Protein AF-A0A950DV22-F1 (afdb_monomer_lite)

Radius of gyration: 27.99 Å; chains: 1; bounding box: 64×36×103 Å

pLDDT: mean 74.82, std 14.69, range [36.66, 94.06]

Structure (mmCIF, N/CA/C/O backbone):
data_AF-A0A950DV22-F1
#
_entry.id   AF-A0A950DV22-F1
#
loop_
_atom_site.group_PDB
_atom_site.id
_atom_site.type_symbol
_atom_site.label_atom_id
_atom_site.label_alt_id
_atom_site.label_comp_id
_atom_site.label_asym_id
_atom_site.label_entity_id
_atom_site.label_seq_id
_atom_site.pdbx_PDB_ins_code
_atom_site.Cartn_x
_atom_site.Cartn_y
_atom_site.Cartn_z
_atom_site.occupancy
_atom_site.B_iso_or_equiv
_atom_site.auth_seq_id
_atom_site.auth_comp_id
_atom_site.auth_asym_id
_atom_site.auth_atom_id
_atom_site.pdbx_PDB_model_num
ATOM 1 N N . MET A 1 1 ? -19.594 15.763 57.495 1.00 45.41 1 MET A N 1
ATOM 2 C CA . MET A 1 1 ? -18.703 15.715 56.311 1.00 45.41 1 MET A CA 1
ATOM 3 C C . MET A 1 1 ? -19.421 16.334 55.119 1.00 45.41 1 MET A C 1
ATOM 5 O O . MET A 1 1 ? -20.485 15.867 54.740 1.00 45.41 1 MET A O 1
ATOM 9 N N . LYS A 1 2 ? -18.909 17.457 54.604 1.00 41.00 2 LYS A N 1
ATOM 10 C CA . LYS A 1 2 ? -19.587 18.318 53.622 1.00 41.00 2 LYS A CA 1
ATOM 11 C C . LYS A 1 2 ? -19.253 17.824 52.207 1.00 41.00 2 LYS A C 1
ATOM 13 O O . LYS A 1 2 ? -18.121 17.976 51.756 1.00 41.00 2 LYS A O 1
ATOM 18 N N . SER A 1 3 ? -20.229 17.214 51.535 1.00 48.81 3 SER A N 1
ATOM 19 C CA . SER A 1 3 ? -20.156 16.781 50.132 1.00 48.81 3 SER A CA 1
ATOM 20 C C . SER A 1 3 ? -19.843 17.982 49.224 1.00 48.81 3 SER A C 1
ATOM 22 O O . SER A 1 3 ? -20.737 18.749 48.857 1.00 48.81 3 SER A O 1
ATOM 24 N N . ARG A 1 4 ? -18.570 18.162 48.854 1.00 52.94 4 ARG A N 1
ATOM 25 C CA . ARG A 1 4 ? -18.164 19.095 47.794 1.00 52.94 4 ARG A CA 1
ATOM 26 C C . ARG A 1 4 ? -18.578 18.506 46.445 1.00 52.94 4 ARG A C 1
ATOM 28 O O . ARG A 1 4 ? -17.837 17.725 45.857 1.00 52.94 4 ARG A O 1
ATOM 35 N N . ARG A 1 5 ? -19.742 18.922 45.940 1.00 52.38 5 ARG A N 1
ATOM 36 C CA . ARG A 1 5 ? -20.083 18.808 44.515 1.00 52.38 5 ARG A CA 1
ATOM 37 C C . ARG A 1 5 ? -19.112 19.697 43.737 1.00 52.38 5 ARG A C 1
ATOM 39 O O . ARG A 1 5 ? -19.286 20.912 43.697 1.00 52.38 5 ARG A O 1
ATOM 46 N N . ARG A 1 6 ? -18.048 19.114 43.181 1.00 50.72 6 ARG A N 1
ATOM 47 C CA . ARG A 1 6 ? -17.208 19.803 42.196 1.00 50.72 6 ARG A CA 1
ATOM 48 C C . ARG A 1 6 ? -17.967 19.796 40.873 1.00 50.72 6 ARG A C 1
ATOM 50 O O . ARG A 1 6 ? -18.314 18.726 40.379 1.00 50.72 6 ARG A O 1
ATOM 57 N N . LEU A 1 7 ? -18.263 20.982 40.340 1.00 46.81 7 LEU A N 1
ATOM 58 C CA . LEU A 1 7 ? -18.792 21.111 38.985 1.00 46.81 7 LEU A CA 1
ATOM 59 C C . LEU A 1 7 ? -17.807 20.483 37.983 1.00 46.81 7 LEU A C 1
ATOM 61 O O . LEU A 1 7 ? -16.593 20.626 38.165 1.00 46.81 7 LEU A O 1
ATOM 65 N N . PRO A 1 8 ? -18.301 19.811 36.929 1.00 47.31 8 PRO A N 1
ATOM 66 C CA . PRO A 1 8 ? -17.441 19.307 35.872 1.00 47.31 8 PRO A CA 1
ATOM 67 C C . PRO A 1 8 ? -16.774 20.488 35.146 1.00 47.31 8 PRO A C 1
ATOM 69 O O . PRO A 1 8 ? -17.450 21.474 34.838 1.00 47.31 8 PRO A O 1
ATOM 72 N N . PRO A 1 9 ? -15.466 20.420 34.851 1.00 45.88 9 PRO A N 1
ATOM 73 C CA . PRO A 1 9 ? -14.803 21.458 34.080 1.00 45.88 9 PRO A CA 1
ATOM 74 C C . PRO A 1 9 ? -15.381 21.486 32.658 1.00 45.88 9 PRO A C 1
ATOM 76 O O . PRO A 1 9 ? -15.244 20.536 31.889 1.00 45.88 9 PRO A O 1
ATOM 79 N N . LEU A 1 10 ? -16.005 22.607 32.296 1.00 47.72 10 LEU A N 1
ATOM 80 C CA . LEU A 1 10 ? -16.519 22.914 30.952 1.00 47.72 10 LEU A CA 1
ATOM 81 C C . LEU A 1 10 ? -15.405 23.168 29.908 1.00 47.72 10 LEU A C 1
ATOM 83 O O . LEU A 1 10 ? -15.696 23.509 28.767 1.00 47.72 10 LEU A O 1
ATOM 87 N N . GLY A 1 11 ? -14.129 22.989 30.266 1.00 42.94 11 GLY A N 1
ATOM 88 C CA . GLY A 1 11 ? -12.982 23.530 29.524 1.00 42.94 11 GLY A CA 1
ATOM 89 C C . GLY A 1 11 ? -12.046 22.523 28.847 1.00 42.94 11 GLY A C 1
ATOM 90 O O . GLY A 1 11 ? -10.869 22.826 28.712 1.00 42.94 11 GLY A O 1
ATOM 91 N N . GLY A 1 12 ? -12.501 21.331 28.442 1.00 39.66 12 GLY A N 1
ATOM 92 C CA . GLY A 1 12 ? -11.572 20.274 27.993 1.00 39.66 12 GLY A CA 1
ATOM 93 C C . GLY A 1 12 ? -12.060 19.354 26.876 1.00 39.66 12 GLY A C 1
ATOM 94 O O . GLY A 1 12 ? -11.780 18.163 26.912 1.00 39.66 12 GLY A O 1
ATOM 95 N N . ARG A 1 13 ? -12.826 19.847 25.894 1.00 42.66 13 ARG A N 1
ATOM 96 C CA . ARG A 1 13 ? -13.309 19.030 24.751 1.00 42.66 13 ARG A CA 1
ATOM 97 C C . ARG A 1 13 ? -12.759 19.457 23.387 1.00 42.66 13 ARG A C 1
ATOM 99 O O . ARG A 1 13 ? -13.364 19.156 22.360 1.00 42.66 13 ARG A O 1
ATOM 106 N N . ILE A 1 14 ? -11.635 20.169 23.347 1.00 49.03 14 ILE A N 1
ATOM 107 C CA . ILE A 1 14 ? -11.122 20.705 22.077 1.00 49.03 14 ILE A CA 1
ATOM 108 C C . ILE A 1 14 ? -10.323 19.636 21.308 1.00 49.03 14 ILE A C 1
ATOM 110 O O . ILE A 1 14 ? -10.521 19.496 20.104 1.00 49.03 14 ILE A O 1
ATOM 114 N N . PHE A 1 15 ? -9.567 18.771 21.994 1.00 43.34 15 PHE A N 1
ATOM 115 C CA . PHE A 1 15 ? -8.806 17.679 21.375 1.00 43.34 15 PHE A CA 1
ATOM 116 C C . PHE A 1 15 ? -9.408 16.313 21.708 1.00 43.34 15 PHE A C 1
ATOM 118 O O . PHE A 1 15 ? -9.140 15.727 22.751 1.00 43.34 15 PHE A O 1
ATOM 125 N N . THR A 1 16 ? -10.230 15.787 20.802 1.00 54.41 16 THR A N 1
ATOM 126 C CA . THR A 1 16 ? -10.528 14.348 20.780 1.00 54.41 16 THR A CA 1
ATOM 127 C C . THR A 1 16 ? -9.803 13.740 19.582 1.00 54.41 16 THR A C 1
ATOM 129 O O . THR A 1 16 ? -9.816 14.353 18.512 1.00 54.41 16 THR A O 1
ATOM 132 N N . PRO A 1 17 ? -9.181 12.554 19.711 1.00 51.00 17 PRO A N 1
ATOM 133 C CA . PRO A 1 17 ? -8.461 11.901 18.611 1.00 51.00 17 PRO A CA 1
ATOM 134 C C . PRO A 1 17 ? -9.345 11.714 17.369 1.00 51.00 17 PRO A C 1
ATOM 136 O O . PRO A 1 17 ? -8.859 11.733 16.247 1.00 51.00 17 PRO A O 1
ATOM 139 N N . THR A 1 18 ? -10.665 11.648 17.555 1.00 52.62 18 THR A N 1
ATOM 140 C CA . THR A 1 18 ? -11.672 11.647 16.488 1.00 52.62 18 THR A CA 1
ATOM 141 C C . THR A 1 18 ? -11.748 12.957 15.699 1.00 52.62 18 THR A C 1
ATOM 143 O O . THR A 1 18 ? -11.942 12.913 14.490 1.00 52.62 18 THR A O 1
ATOM 146 N N . ARG A 1 19 ? -11.590 14.122 16.345 1.00 54.41 19 ARG A N 1
ATOM 147 C CA . ARG A 1 19 ? -11.551 15.429 15.662 1.00 54.41 19 ARG A CA 1
ATOM 148 C C . ARG A 1 19 ? -10.233 15.643 14.934 1.00 54.41 19 ARG A C 1
ATOM 150 O O . ARG A 1 19 ? -10.252 16.181 13.838 1.00 54.41 19 ARG A O 1
ATOM 157 N N . LEU A 1 20 ? -9.124 15.180 15.512 1.00 60.03 20 LEU A N 1
ATOM 158 C CA . LEU A 1 20 ? -7.826 15.184 14.840 1.00 60.03 20 LEU A CA 1
ATOM 159 C C . LEU A 1 20 ? -7.862 14.276 13.603 1.00 60.03 20 LEU A C 1
ATOM 161 O O . LEU A 1 20 ? -7.502 14.716 12.521 1.00 60.03 20 LEU A O 1
ATOM 165 N N . ALA A 1 21 ? -8.384 13.051 13.738 1.00 58.31 21 ALA A N 1
ATOM 166 C CA . ALA A 1 21 ? -8.559 12.131 12.617 1.00 58.31 21 ALA A CA 1
ATOM 167 C C . ALA A 1 21 ? -9.465 12.723 11.531 1.00 58.31 21 ALA A C 1
ATOM 169 O O . ALA A 1 21 ? -9.116 12.642 10.362 1.00 58.31 21 ALA A O 1
ATOM 170 N N . ALA A 1 22 ? -10.579 13.367 11.902 1.00 57.97 22 ALA A N 1
ATOM 171 C CA . ALA A 1 22 ? -11.467 14.042 10.956 1.00 57.97 22 ALA A CA 1
ATOM 172 C C . ALA A 1 22 ? -10.802 15.252 10.278 1.00 57.97 22 ALA A C 1
ATOM 174 O O . ALA A 1 22 ? -10.932 15.408 9.071 1.00 57.97 22 ALA A O 1
ATOM 175 N N . ALA A 1 23 ? -10.061 16.078 11.021 1.00 61.44 23 ALA A N 1
ATOM 176 C CA . ALA A 1 23 ? -9.331 17.219 10.472 1.00 61.44 23 ALA A CA 1
ATOM 177 C C . ALA A 1 23 ? -8.218 16.774 9.515 1.00 61.44 23 ALA A C 1
ATOM 179 O O . ALA A 1 23 ? -8.063 17.369 8.456 1.00 61.44 23 ALA A O 1
ATOM 180 N N . ILE A 1 24 ? -7.504 15.692 9.840 1.00 67.81 24 ILE A N 1
ATOM 181 C CA . ILE A 1 24 ? -6.523 15.059 8.948 1.00 67.81 24 ILE A CA 1
ATOM 182 C C . ILE A 1 24 ? -7.225 14.515 7.698 1.00 67.81 24 ILE A C 1
ATOM 184 O O . ILE A 1 24 ? -6.762 14.758 6.591 1.00 67.81 24 ILE A O 1
ATOM 188 N N . LEU A 1 25 ? -8.370 13.843 7.851 1.00 64.81 25 LEU A N 1
ATOM 189 C CA . LEU A 1 25 ? -9.165 13.332 6.729 1.00 64.81 25 LEU A CA 1
ATOM 190 C C . LEU A 1 25 ? -9.617 14.454 5.787 1.00 64.81 25 LEU A C 1
ATOM 192 O O . LEU A 1 25 ? -9.509 14.311 4.576 1.00 64.81 25 LEU A O 1
ATOM 196 N N . VAL A 1 26 ? -10.084 15.577 6.339 1.00 68.31 26 VAL A N 1
ATOM 197 C CA . VAL A 1 26 ? -10.500 16.758 5.569 1.00 68.31 26 VAL A CA 1
ATOM 198 C C . VAL A 1 26 ? -9.299 17.444 4.922 1.00 68.31 26 VAL A C 1
ATOM 200 O O . VAL A 1 26 ? -9.358 17.761 3.740 1.00 68.31 26 VAL A O 1
ATOM 203 N N . ALA A 1 27 ? -8.195 17.630 5.648 1.00 65.38 27 ALA A N 1
ATOM 204 C CA . ALA A 1 27 ? -6.973 18.211 5.097 1.00 65.38 27 ALA A CA 1
ATOM 205 C C . ALA A 1 27 ? -6.426 17.371 3.934 1.00 65.38 27 ALA A C 1
ATOM 207 O O . ALA A 1 27 ? -5.995 17.924 2.932 1.00 65.38 27 ALA A O 1
ATOM 208 N N . LEU A 1 28 ? -6.511 16.044 4.026 1.00 62.00 28 LEU A N 1
ATOM 209 C CA . LEU A 1 28 ? -6.105 15.126 2.962 1.00 62.00 28 LEU A CA 1
ATOM 210 C C . LEU A 1 28 ? -7.114 15.038 1.824 1.00 62.00 28 LEU A C 1
ATOM 212 O O . LEU A 1 28 ? -6.712 14.848 0.682 1.00 62.00 28 LEU A O 1
ATOM 216 N N . LEU A 1 29 ? -8.408 15.205 2.097 1.00 64.56 29 LEU A N 1
ATOM 217 C CA . LEU A 1 29 ? -9.414 15.383 1.053 1.00 64.56 29 LEU A CA 1
ATOM 218 C C . LEU A 1 29 ? -9.101 16.650 0.244 1.00 64.56 29 LEU A C 1
ATOM 220 O O . LEU A 1 29 ? -9.096 16.605 -0.976 1.00 64.56 29 LEU A O 1
ATOM 224 N N . VAL A 1 30 ? -8.726 17.745 0.907 1.00 63.34 30 VAL A N 1
ATOM 225 C CA . VAL A 1 30 ? -8.274 18.975 0.238 1.00 63.34 30 VAL A CA 1
ATOM 226 C C . VAL A 1 30 ? -6.946 18.762 -0.503 1.00 63.34 30 VAL A C 1
ATOM 228 O O . VAL A 1 30 ? -6.816 19.210 -1.636 1.00 63.34 30 VAL A O 1
ATOM 231 N N . LEU A 1 31 ? -5.983 18.041 0.084 1.00 61.50 31 LEU A N 1
ATOM 232 C CA . LEU A 1 31 ? -4.684 17.770 -0.546 1.00 61.50 31 LEU A CA 1
ATOM 233 C C . LEU A 1 31 ? -4.806 16.857 -1.779 1.00 61.50 31 LEU A C 1
ATOM 235 O O . LEU A 1 31 ? -4.172 17.107 -2.796 1.00 61.50 31 LEU A O 1
ATOM 239 N N . SER A 1 32 ? -5.654 15.828 -1.709 1.00 58.53 32 SER A N 1
ATOM 240 C CA . SER A 1 32 ? -5.944 14.922 -2.832 1.00 58.53 32 SER A CA 1
ATOM 241 C C . SER A 1 32 ? -6.769 15.596 -3.928 1.00 58.53 32 SER A C 1
ATOM 243 O O . SER A 1 32 ? -6.590 15.276 -5.099 1.00 58.53 32 SER A O 1
ATOM 245 N N . LEU A 1 33 ? -7.614 16.572 -3.571 1.00 59.91 33 LEU A N 1
ATOM 246 C CA . LEU A 1 33 ? -8.282 17.454 -4.532 1.00 59.91 33 LEU A CA 1
ATOM 247 C C . LEU A 1 33 ? -7.326 18.457 -5.199 1.00 59.91 33 LEU A C 1
ATOM 249 O O . LEU A 1 33 ? -7.621 18.942 -6.288 1.00 59.91 33 LEU A O 1
ATOM 253 N N . ALA A 1 34 ? -6.196 18.765 -4.560 1.00 55.09 34 ALA A N 1
ATOM 254 C CA . ALA A 1 34 ? -5.182 19.678 -5.078 1.00 55.09 34 ALA A CA 1
ATOM 255 C C . ALA A 1 34 ? -4.117 18.986 -5.953 1.00 55.09 34 ALA A C 1
ATOM 257 O O . ALA A 1 34 ? -3.383 19.673 -6.663 1.00 55.09 34 ALA A O 1
ATOM 258 N N . GLU A 1 35 ? -4.014 17.650 -5.934 1.00 58.06 35 GLU A N 1
ATOM 259 C CA . GLU A 1 35 ? -3.062 16.940 -6.791 1.00 58.06 35 GLU A CA 1
ATOM 260 C C . GLU A 1 35 ? -3.535 16.902 -8.261 1.00 58.06 35 GLU A C 1
ATOM 262 O O . GLU A 1 35 ? -4.670 16.508 -8.549 1.00 58.06 35 GLU A O 1
ATOM 267 N N . PRO A 1 36 ? -2.645 17.176 -9.237 1.00 51.31 36 PRO A N 1
ATOM 268 C CA . PRO A 1 36 ? -2.938 17.011 -10.666 1.00 51.31 36 PRO A CA 1
ATOM 269 C C . PRO A 1 36 ? -3.225 15.548 -11.064 1.00 51.31 36 PRO A C 1
ATOM 271 O O . PRO A 1 36 ? -3.644 15.284 -12.190 1.00 51.31 36 PRO A O 1
ATOM 274 N N . ALA A 1 37 ? -3.057 14.591 -10.141 1.00 49.19 37 ALA A N 1
ATOM 275 C CA . ALA A 1 37 ? -3.427 13.186 -10.295 1.00 49.19 37 ALA A CA 1
ATOM 276 C C . ALA A 1 37 ? -4.930 12.972 -10.583 1.00 49.19 37 ALA A C 1
ATOM 278 O O . ALA A 1 37 ? -5.298 11.934 -11.137 1.00 49.19 37 ALA A O 1
ATOM 279 N N . LEU A 1 38 ? -5.794 13.955 -10.293 1.00 50.09 38 LEU A N 1
ATOM 280 C CA . LEU A 1 38 ? -7.212 13.937 -10.680 1.00 50.09 38 LEU A CA 1
ATOM 281 C C . LEU A 1 38 ? -7.463 14.014 -12.190 1.00 50.09 38 LEU A C 1
ATOM 283 O O . LEU A 1 38 ? -8.544 13.639 -12.638 1.00 50.09 38 LEU A O 1
ATOM 287 N N . ALA A 1 39 ? -6.481 14.462 -12.977 1.00 48.94 39 ALA A N 1
ATOM 288 C CA . ALA A 1 39 ? -6.563 14.430 -14.435 1.00 48.94 39 ALA A CA 1
ATOM 289 C C . ALA A 1 39 ? -6.366 13.012 -15.009 1.00 48.94 39 ALA A C 1
ATOM 291 O O . ALA A 1 39 ? -6.650 12.777 -16.182 1.00 48.94 39 ALA A O 1
ATOM 292 N N . SER A 1 40 ? -5.894 12.058 -14.196 1.00 59.75 40 SER A N 1
ATOM 293 C CA . SER A 1 40 ? -5.820 10.649 -14.584 1.00 59.75 40 SER A CA 1
ATOM 294 C C . SER A 1 40 ? -7.181 9.966 -14.406 1.00 59.75 40 SER A C 1
ATOM 296 O O . SER A 1 40 ? -7.947 10.298 -13.499 1.00 59.75 40 SER A O 1
ATOM 298 N N . SER A 1 41 ? -7.470 8.950 -15.223 1.00 58.72 41 SER A N 1
ATOM 299 C CA . SER A 1 41 ? -8.691 8.126 -15.134 1.00 58.72 41 SER A CA 1
ATOM 300 C C . SER A 1 41 ? -8.933 7.507 -13.744 1.00 58.72 41 SER A C 1
ATOM 302 O O . SER A 1 41 ? -10.053 7.110 -13.425 1.00 58.72 41 SER A O 1
ATOM 304 N N . TRP A 1 42 ? -7.903 7.475 -12.896 1.00 63.25 42 TRP A N 1
ATOM 305 C CA . TRP A 1 42 ? -7.883 6.852 -11.577 1.00 63.25 42 TRP A CA 1
ATOM 306 C C . TRP A 1 42 ? -8.156 7.789 -10.402 1.00 63.25 42 TRP A C 1
ATOM 308 O O . TRP A 1 42 ? -8.485 7.305 -9.315 1.00 63.25 42 TRP A O 1
ATOM 318 N N . GLY A 1 43 ? -8.100 9.110 -10.601 1.00 69.38 43 GLY A N 1
ATOM 319 C CA . GLY A 1 43 ? -8.441 10.075 -9.551 1.00 69.38 43 GLY A CA 1
ATOM 320 C C . GLY A 1 43 ? -9.833 9.820 -8.961 1.00 69.38 43 GLY A C 1
ATOM 321 O O . GLY A 1 43 ? -10.019 9.840 -7.746 1.00 69.38 43 GLY A O 1
ATOM 322 N N . TRP A 1 44 ? -10.793 9.447 -9.810 1.00 72.62 44 TRP A N 1
ATOM 323 C CA . TRP A 1 44 ? -12.158 9.103 -9.406 1.00 72.62 44 TRP A CA 1
ATOM 324 C C . TRP A 1 44 ? -12.251 7.841 -8.550 1.00 72.62 44 TRP A C 1
ATOM 326 O O . TRP A 1 44 ? -13.042 7.806 -7.611 1.00 72.62 44 TRP A O 1
ATOM 336 N N . ALA A 1 45 ? -11.445 6.815 -8.833 1.00 76.00 45 ALA A N 1
ATOM 337 C CA . ALA A 1 45 ? -11.429 5.588 -8.041 1.00 76.00 45 ALA A CA 1
ATOM 338 C C . ALA A 1 45 ? -10.859 5.842 -6.637 1.00 76.00 45 ALA A C 1
ATOM 340 O O . ALA A 1 45 ? -11.417 5.360 -5.649 1.00 76.00 45 ALA A O 1
ATOM 341 N N . LEU A 1 46 ? -9.798 6.653 -6.535 1.00 75.62 46 LEU A N 1
ATOM 342 C CA . LEU A 1 46 ? -9.258 7.090 -5.246 1.00 75.62 46 LEU A CA 1
ATOM 343 C C . LEU A 1 46 ? -10.279 7.942 -4.479 1.00 75.62 46 LEU A C 1
ATOM 345 O O . LEU A 1 46 ? -10.496 7.691 -3.296 1.00 75.62 46 LEU A O 1
ATOM 349 N N . LEU A 1 47 ? -10.951 8.890 -5.138 1.00 78.00 47 LEU A N 1
ATOM 350 C CA . LEU A 1 47 ? -12.012 9.691 -4.518 1.00 78.00 47 LEU A CA 1
ATOM 351 C C . LEU A 1 47 ? -13.196 8.833 -4.055 1.00 78.00 47 LEU A C 1
ATOM 353 O O . LEU A 1 47 ? -13.711 9.044 -2.959 1.00 78.00 47 LEU A O 1
ATOM 357 N N . ALA A 1 48 ? -13.615 7.846 -4.848 1.00 82.50 48 ALA A N 1
ATOM 358 C CA . ALA A 1 48 ? -14.679 6.919 -4.475 1.00 82.50 48 ALA A CA 1
ATOM 359 C C . ALA A 1 48 ? -14.279 6.070 -3.258 1.00 82.50 48 ALA A C 1
ATOM 361 O O . ALA A 1 48 ? -15.068 5.916 -2.323 1.00 82.50 48 ALA A O 1
ATOM 362 N N . TYR A 1 49 ? -13.039 5.572 -3.227 1.00 83.88 49 TYR A N 1
ATOM 363 C CA . TYR A 1 49 ? -12.503 4.846 -2.078 1.00 83.88 49 TYR A CA 1
ATOM 364 C C . TYR A 1 49 ? -12.385 5.741 -0.838 1.00 83.88 49 TYR A C 1
ATOM 366 O O . TYR A 1 49 ? -12.754 5.328 0.259 1.00 83.88 49 TYR A O 1
ATOM 374 N N . LEU A 1 50 ? -11.956 6.993 -1.003 1.00 84.31 50 LEU A N 1
ATOM 375 C CA . LEU A 1 50 ? -11.919 7.983 0.068 1.00 84.31 50 LEU A CA 1
ATOM 376 C C . LEU A 1 50 ? -13.324 8.276 0.608 1.00 84.31 50 LEU A C 1
ATOM 378 O O . LEU A 1 50 ? -13.529 8.286 1.820 1.00 84.31 50 LEU A O 1
ATOM 382 N N . GLY A 1 51 ? -14.310 8.445 -0.273 1.00 83.44 51 GLY A N 1
ATOM 383 C CA . GLY A 1 51 ? -15.715 8.582 0.101 1.00 83.44 51 GLY A CA 1
ATOM 384 C C . GLY A 1 51 ? -16.204 7.377 0.904 1.00 83.44 51 GLY A C 1
ATOM 385 O O . GLY A 1 51 ? -16.807 7.544 1.964 1.00 83.44 51 GLY A O 1
ATOM 386 N N . LEU A 1 52 ? -15.867 6.160 0.471 1.00 87.44 52 LEU A N 1
ATOM 387 C CA . LEU A 1 52 ? -16.181 4.933 1.202 1.00 87.44 52 LEU A CA 1
ATOM 388 C C . LEU A 1 52 ? -15.509 4.896 2.587 1.00 87.44 52 LEU A C 1
ATOM 390 O O . LEU A 1 52 ? -16.148 4.517 3.570 1.00 87.44 52 LEU A O 1
ATOM 394 N N . VAL A 1 53 ? -14.246 5.310 2.685 1.00 87.06 53 VAL A N 1
ATOM 395 C CA . VAL A 1 53 ? -13.486 5.426 3.939 1.00 87.06 53 VAL A CA 1
ATOM 396 C C . VAL A 1 53 ? -14.155 6.414 4.893 1.00 87.06 53 VAL A C 1
ATOM 398 O O . VAL A 1 53 ? -14.371 6.083 6.060 1.00 87.06 53 VAL A O 1
ATOM 401 N N . VAL A 1 54 ? -14.558 7.588 4.400 1.00 86.31 54 VAL A N 1
ATOM 402 C CA . VAL A 1 54 ? -15.289 8.604 5.173 1.00 86.31 54 VAL A CA 1
ATOM 403 C C . VAL A 1 54 ? -16.622 8.051 5.663 1.00 86.31 54 VAL A C 1
ATOM 405 O O . VAL A 1 54 ? -16.906 8.115 6.858 1.00 86.31 54 VAL A O 1
ATOM 408 N N . VAL A 1 55 ? -17.426 7.466 4.772 1.00 86.06 55 VAL A N 1
ATOM 409 C CA . VAL A 1 55 ? -18.729 6.880 5.119 1.00 86.06 55 VAL A CA 1
ATOM 410 C C . VAL A 1 55 ? -18.559 5.788 6.170 1.00 86.06 55 VAL A C 1
ATOM 412 O O . VAL A 1 55 ? -19.270 5.781 7.172 1.00 86.06 55 VAL A O 1
ATOM 415 N N . THR A 1 56 ? -17.577 4.908 6.001 1.00 87.31 56 THR A N 1
ATOM 416 C CA . THR A 1 56 ? -17.297 3.831 6.956 1.00 87.31 56 THR A CA 1
ATOM 417 C C . THR A 1 56 ? -16.872 4.392 8.307 1.00 87.31 56 THR A C 1
ATOM 419 O O . THR A 1 56 ? -17.414 3.986 9.335 1.00 87.31 56 THR A O 1
ATOM 422 N N . ALA A 1 57 ? -15.973 5.378 8.326 1.00 86.12 57 ALA A N 1
ATOM 423 C CA . ALA A 1 57 ? -15.550 6.044 9.551 1.00 86.12 57 ALA A CA 1
ATOM 424 C C . ALA A 1 57 ? -16.724 6.732 10.265 1.00 86.12 57 ALA A C 1
ATOM 426 O O . ALA A 1 57 ? -16.845 6.611 11.483 1.00 86.12 57 ALA A O 1
ATOM 427 N N . LEU A 1 58 ? -17.611 7.412 9.531 1.00 85.94 58 LEU A N 1
ATOM 428 C CA . LEU A 1 58 ? -18.808 8.055 10.078 1.00 85.94 58 LEU A CA 1
ATOM 429 C C . LEU A 1 58 ? -19.803 7.035 10.634 1.00 85.94 58 LEU A C 1
ATOM 431 O O . LEU A 1 58 ? -20.292 7.218 11.745 1.00 85.94 58 LEU A O 1
ATOM 435 N N . VAL A 1 59 ? -20.069 5.945 9.911 1.00 85.62 59 VAL A N 1
ATOM 436 C CA . VAL A 1 59 ? -20.993 4.889 10.350 1.00 85.62 59 VAL A CA 1
ATOM 437 C C . VAL A 1 59 ? -20.456 4.181 11.592 1.00 85.62 59 VAL A C 1
ATOM 439 O O . VAL A 1 59 ? -21.184 4.038 12.574 1.00 85.62 59 VAL A O 1
ATOM 442 N N . VAL A 1 60 ? -19.172 3.811 11.606 1.00 85.38 60 VAL A N 1
ATOM 443 C CA . VAL A 1 60 ? -18.508 3.228 12.784 1.00 85.38 60 VAL A CA 1
ATOM 444 C C . VAL A 1 60 ? -18.514 4.223 13.953 1.00 85.38 60 VAL A C 1
ATOM 446 O O . VAL A 1 60 ? -18.786 3.839 15.093 1.00 85.38 60 VAL A O 1
ATOM 449 N N . ASN A 1 61 ? -18.324 5.518 13.678 1.00 83.00 61 ASN A N 1
ATOM 450 C CA . ASN A 1 61 ? -18.470 6.590 14.662 1.00 83.00 61 ASN A CA 1
ATOM 451 C C . ASN A 1 61 ? -19.919 6.951 15.017 1.00 83.00 61 ASN A C 1
ATOM 453 O O . ASN A 1 61 ? -20.114 7.745 15.933 1.00 83.00 61 ASN A O 1
ATOM 457 N N . GLY A 1 62 ? -20.931 6.400 14.359 1.00 78.00 62 GLY A N 1
ATOM 458 C CA . GLY A 1 62 ? -22.338 6.578 14.720 1.00 78.00 62 GLY A CA 1
ATOM 459 C C . GLY A 1 62 ? -22.852 5.484 15.658 1.00 78.00 62 GLY A C 1
ATOM 460 O O . GLY A 1 62 ? -23.906 5.638 16.279 1.00 78.00 62 GLY A O 1
ATOM 461 N N . LEU A 1 63 ? -22.113 4.376 15.786 1.00 76.12 63 LEU A N 1
ATOM 462 C CA . LEU A 1 63 ? -22.518 3.250 16.620 1.00 76.12 63 LEU A CA 1
ATOM 463 C C . LEU A 1 63 ? -22.542 3.638 18.106 1.00 76.12 63 LEU A C 1
ATOM 465 O O . LEU A 1 63 ? -21.583 4.208 18.656 1.00 76.12 63 LEU A O 1
ATOM 469 N N . HIS A 1 64 ? -23.668 3.316 18.743 1.00 64.94 64 HIS A N 1
ATOM 470 C CA . HIS A 1 64 ? -23.878 3.491 20.174 1.00 64.94 64 HIS A CA 1
ATOM 471 C C . HIS A 1 64 ? -23.032 2.487 20.972 1.00 64.94 64 HIS A C 1
ATOM 473 O O . HIS A 1 64 ? -22.639 1.424 20.489 1.00 64.94 64 HIS A O 1
ATOM 479 N N . ARG A 1 65 ? -22.661 2.890 22.189 1.00 63.00 65 ARG A N 1
ATOM 480 C CA . ARG A 1 65 ? -21.628 2.249 23.011 1.00 63.00 65 ARG A CA 1
ATOM 481 C C . ARG A 1 65 ? -22.202 1.095 23.834 1.00 63.00 65 ARG A C 1
ATOM 483 O O . ARG A 1 65 ? -22.343 1.247 25.043 1.00 63.00 65 ARG A O 1
ATOM 490 N N . GLU A 1 66 ? -22.458 -0.065 23.243 1.00 54.94 66 GLU A N 1
ATOM 491 C CA . GLU A 1 66 ? -23.043 -1.186 24.000 1.00 54.94 66 GLU A CA 1
ATOM 492 C C . GLU A 1 66 ? -22.043 -2.296 24.374 1.00 54.94 66 GLU A C 1
ATOM 494 O O . GLU A 1 66 ? -21.178 -2.660 23.570 1.00 54.94 66 GLU A O 1
ATOM 499 N N . PRO A 1 67 ? -22.097 -2.812 25.624 1.00 49.53 67 PRO A N 1
ATOM 500 C CA . PRO A 1 67 ? -21.308 -3.971 26.032 1.00 49.53 67 PRO A CA 1
ATOM 501 C C . PRO A 1 67 ? -21.775 -5.188 25.230 1.00 49.53 67 PRO A C 1
ATOM 503 O O . PRO A 1 67 ? -22.967 -5.455 25.143 1.00 49.53 67 PRO A O 1
ATOM 506 N N . GLY A 1 68 ? -20.841 -5.893 24.588 1.00 52.19 68 GLY A N 1
ATOM 507 C CA . GLY A 1 68 ? -21.156 -7.003 23.679 1.00 52.19 68 GLY A CA 1
ATOM 508 C C . GLY A 1 68 ? -21.333 -6.621 22.202 1.00 52.19 68 GLY A C 1
ATOM 509 O O . GLY A 1 68 ? -21.596 -7.501 21.379 1.00 52.19 68 GLY A O 1
ATOM 510 N N . ALA A 1 69 ? -21.136 -5.349 21.828 1.00 66.06 69 ALA A N 1
ATOM 511 C CA . ALA A 1 69 ? -21.025 -4.961 20.422 1.00 66.06 69 ALA A CA 1
ATOM 512 C C . ALA A 1 69 ? -19.904 -5.753 19.719 1.00 66.06 69 ALA A C 1
ATOM 514 O O . ALA A 1 69 ? -18.881 -6.079 20.321 1.00 66.06 69 ALA A O 1
ATOM 515 N N . TRP A 1 70 ? -20.073 -6.051 18.428 1.00 74.25 70 TRP A N 1
ATOM 516 C CA . TRP A 1 70 ? -19.149 -6.892 17.650 1.00 74.25 70 TRP A CA 1
ATOM 517 C C . TRP A 1 70 ? -17.676 -6.433 17.708 1.00 74.25 70 TRP A C 1
ATOM 519 O O . TRP A 1 70 ? -16.787 -7.278 17.767 1.00 74.25 70 TRP A O 1
ATOM 529 N N . LEU A 1 71 ? -17.424 -5.118 17.784 1.00 74.62 71 LEU A N 1
ATOM 530 C CA . LEU A 1 71 ? -16.091 -4.515 17.956 1.00 74.62 71 LEU A CA 1
ATOM 531 C C . LEU A 1 71 ? -15.439 -4.817 19.317 1.00 74.62 71 LEU A C 1
ATOM 533 O O . LEU A 1 71 ? -14.221 -4.746 19.435 1.00 74.62 71 LEU A O 1
ATOM 537 N N . GLY A 1 72 ? -16.227 -5.160 20.338 1.00 72.81 72 GLY A N 1
ATOM 538 C CA . GLY A 1 72 ? -15.747 -5.536 21.670 1.00 72.81 72 GLY A CA 1
ATOM 539 C C . GLY A 1 72 ? -15.320 -7.002 21.790 1.00 72.81 72 GLY A C 1
ATOM 540 O O . GLY A 1 72 ? -14.788 -7.393 22.826 1.00 72.81 72 GLY A O 1
ATOM 541 N N . ARG A 1 73 ? -15.533 -7.824 20.750 1.00 81.69 73 ARG A N 1
ATOM 542 C CA . ARG A 1 73 ? -15.068 -9.220 20.728 1.00 81.69 73 ARG A CA 1
ATOM 543 C C . ARG A 1 73 ? -13.543 -9.256 20.659 1.00 81.69 73 ARG A C 1
ATOM 545 O O . ARG A 1 73 ? -12.948 -8.600 19.802 1.00 81.69 73 ARG A O 1
ATOM 552 N N . ARG A 1 74 ? -12.897 -10.090 21.477 1.00 84.00 74 ARG A N 1
ATOM 553 C CA . ARG A 1 74 ? -11.432 -10.237 21.516 1.00 84.00 74 ARG A CA 1
ATOM 554 C C . ARG A 1 74 ? -10.845 -10.613 20.167 1.00 84.00 74 ARG A C 1
ATOM 556 O O . ARG A 1 74 ? -9.809 -10.072 19.794 1.00 84.00 74 ARG A O 1
ATOM 563 N N . LEU A 1 75 ? -11.512 -11.496 19.422 1.00 85.31 75 LEU A N 1
ATOM 564 C CA . LEU A 1 75 ? -11.082 -11.866 18.072 1.00 85.31 75 LEU A CA 1
ATOM 565 C C . LEU A 1 75 ? -11.069 -10.657 17.128 1.00 85.31 75 LEU A C 1
ATOM 567 O O . LEU A 1 75 ? -10.088 -10.463 16.422 1.00 85.31 75 LEU A O 1
ATOM 571 N N . VAL A 1 76 ? -12.105 -9.812 17.162 1.00 86.81 76 VAL A N 1
ATOM 572 C CA . VAL A 1 76 ? -12.199 -8.618 16.303 1.00 86.81 76 VAL A CA 1
ATOM 573 C C . VAL A 1 76 ? -11.156 -7.579 16.706 1.00 86.81 76 VAL A C 1
ATOM 575 O O . VAL A 1 76 ? -10.446 -7.068 15.847 1.00 86.81 76 VAL A O 1
ATOM 578 N N . ARG A 1 77 ? -10.987 -7.318 18.009 1.00 88.12 77 ARG A N 1
ATOM 579 C CA . ARG A 1 77 ? -9.947 -6.408 18.518 1.00 88.12 77 ARG A CA 1
ATOM 580 C C . ARG A 1 77 ? -8.543 -6.842 18.104 1.00 88.12 77 ARG A C 1
ATOM 582 O O . ARG A 1 77 ? -7.759 -6.028 17.630 1.00 88.12 77 ARG A O 1
ATOM 589 N N . ARG A 1 78 ? -8.235 -8.132 18.239 1.00 90.19 78 ARG A N 1
ATOM 590 C CA . ARG A 1 78 ? -6.942 -8.692 17.825 1.00 90.19 78 ARG A CA 1
ATOM 591 C C . ARG A 1 78 ? -6.760 -8.639 16.318 1.00 90.19 78 ARG A C 1
ATOM 593 O O . ARG A 1 78 ? -5.692 -8.241 15.873 1.00 90.19 78 ARG A O 1
ATOM 600 N N . ALA A 1 79 ? -7.791 -8.978 15.546 1.00 90.12 79 ALA A N 1
ATOM 601 C CA . ALA A 1 79 ? -7.754 -8.868 14.093 1.00 90.12 79 ALA A CA 1
ATOM 602 C C . ALA A 1 79 ? -7.499 -7.422 13.638 1.00 90.12 79 ALA A C 1
ATOM 604 O O . ALA A 1 79 ? -6.687 -7.214 12.746 1.00 90.12 79 ALA A O 1
ATOM 605 N N . LEU A 1 80 ? -8.107 -6.423 14.293 1.00 90.88 80 LEU A N 1
ATOM 606 C CA . LEU A 1 80 ? -7.837 -5.004 14.029 1.00 90.88 80 LEU A CA 1
ATOM 607 C C . LEU A 1 80 ? -6.379 -4.633 14.310 1.00 90.88 80 LEU A C 1
ATOM 609 O O . LEU A 1 80 ? -5.754 -3.979 13.481 1.00 90.88 80 LEU A O 1
ATOM 613 N N . VAL A 1 81 ? -5.819 -5.070 15.443 1.00 92.38 81 VAL A N 1
ATOM 614 C CA . VAL A 1 81 ? -4.400 -4.833 15.760 1.00 92.38 81 VAL A CA 1
ATOM 615 C C . VAL A 1 81 ? -3.496 -5.482 14.711 1.00 92.38 81 VAL A C 1
ATOM 617 O O . VAL A 1 81 ? -2.601 -4.820 14.196 1.00 92.38 81 VAL A O 1
ATOM 620 N N . MET A 1 82 ? -3.763 -6.735 14.331 1.00 93.56 82 MET A N 1
ATOM 621 C CA . MET A 1 82 ? -2.997 -7.423 13.287 1.00 93.56 82 MET A CA 1
ATOM 622 C C . MET A 1 82 ? -3.113 -6.723 11.929 1.00 93.56 82 MET A C 1
ATOM 624 O O . MET A 1 82 ? -2.112 -6.592 11.232 1.00 93.56 82 MET A O 1
ATOM 628 N N . ALA A 1 83 ? -4.299 -6.224 11.571 1.00 91.56 83 ALA A N 1
ATOM 629 C CA . ALA A 1 83 ? -4.506 -5.461 10.344 1.00 91.56 83 ALA A CA 1
ATOM 630 C C . ALA A 1 83 ? -3.724 -4.140 10.358 1.00 91.56 83 ALA A C 1
ATOM 632 O O . ALA A 1 83 ? -3.100 -3.799 9.359 1.00 91.56 83 ALA A O 1
ATOM 633 N N . ILE A 1 84 ? -3.694 -3.422 11.488 1.00 91.88 84 ILE A N 1
ATOM 634 C CA . ILE A 1 84 ? -2.891 -2.197 11.620 1.00 91.88 84 ILE A CA 1
ATOM 635 C C . ILE A 1 84 ? -1.403 -2.515 11.485 1.00 91.88 84 ILE A C 1
ATOM 637 O O . ILE A 1 84 ? -0.707 -1.825 10.749 1.00 91.88 84 ILE A O 1
ATOM 641 N N . VAL A 1 85 ? -0.915 -3.570 12.144 1.00 91.44 85 VAL A N 1
ATOM 642 C CA . VAL A 1 85 ? 0.484 -4.003 12.016 1.00 91.44 85 VAL A CA 1
ATOM 643 C C . VAL A 1 85 ? 0.809 -4.355 10.563 1.00 91.44 85 VAL A C 1
ATOM 645 O O . VAL A 1 85 ? 1.826 -3.898 10.053 1.00 91.44 85 VAL A O 1
ATOM 648 N N . ALA A 1 86 ? -0.065 -5.089 9.869 1.00 90.00 86 ALA A N 1
ATOM 649 C CA . ALA A 1 86 ? 0.121 -5.431 8.459 1.00 90.00 86 ALA A CA 1
ATOM 650 C C . ALA A 1 86 ? 0.167 -4.186 7.553 1.00 90.00 86 ALA A C 1
ATOM 652 O O . ALA A 1 86 ? 1.041 -4.085 6.696 1.00 90.00 86 ALA A O 1
ATOM 653 N N . VAL A 1 87 ? -0.721 -3.211 7.775 1.00 88.88 87 VAL A N 1
ATOM 654 C CA . VAL A 1 87 ? -0.721 -1.926 7.053 1.00 88.88 87 VAL A CA 1
ATOM 655 C C . VAL A 1 87 ? 0.551 -1.127 7.346 1.00 88.88 87 VAL A C 1
ATOM 657 O O . VAL A 1 87 ? 1.145 -0.578 6.422 1.00 88.88 87 VAL A O 1
ATOM 660 N N . CYS A 1 88 ? 1.013 -1.096 8.600 1.00 89.12 88 CYS A N 1
ATOM 661 C CA . CYS A 1 88 ? 2.274 -0.452 8.968 1.00 89.12 88 CYS A CA 1
ATOM 662 C C . CYS A 1 88 ? 3.473 -1.109 8.274 1.00 89.12 88 CYS A C 1
ATOM 664 O O . CYS A 1 88 ? 4.311 -0.403 7.728 1.00 89.12 88 CYS A O 1
ATOM 666 N N . VAL A 1 89 ? 3.546 -2.444 8.249 1.00 86.62 89 VAL A N 1
ATOM 667 C CA . VAL A 1 89 ? 4.600 -3.171 7.521 1.00 86.62 89 VAL A CA 1
ATOM 668 C C . VAL A 1 89 ? 4.547 -2.836 6.031 1.00 86.62 89 VAL A C 1
ATOM 670 O O . VAL A 1 89 ? 5.580 -2.520 5.451 1.00 86.62 89 VAL A O 1
ATOM 673 N N . GLY A 1 90 ? 3.356 -2.813 5.427 1.00 79.94 90 GLY A N 1
ATOM 674 C CA . GLY A 1 90 ? 3.178 -2.391 4.036 1.00 79.94 90 GLY A CA 1
ATOM 675 C C . GLY A 1 90 ? 3.703 -0.976 3.773 1.00 79.94 90 GLY A C 1
ATOM 676 O O . GLY A 1 90 ? 4.475 -0.772 2.839 1.00 79.94 90 GLY A O 1
ATOM 677 N N . LEU A 1 91 ? 3.388 -0.014 4.645 1.00 82.44 91 LEU A N 1
ATOM 678 C CA . LEU A 1 91 ? 3.908 1.356 4.553 1.00 82.44 91 LEU A CA 1
ATOM 679 C C . LEU A 1 91 ? 5.436 1.439 4.675 1.00 82.44 91 LEU A C 1
ATOM 681 O O . LEU A 1 91 ? 6.028 2.295 4.028 1.00 82.44 91 LEU A O 1
ATOM 685 N N . LEU A 1 92 ? 6.077 0.567 5.461 1.00 80.56 92 LEU A N 1
ATOM 686 C CA . LEU A 1 92 ? 7.544 0.506 5.551 1.00 80.56 92 LEU A CA 1
ATOM 687 C C . LEU A 1 92 ? 8.193 -0.035 4.272 1.00 80.56 92 LEU A C 1
ATOM 689 O O . LEU A 1 92 ? 9.332 0.306 3.978 1.00 80.56 92 LEU A O 1
ATOM 693 N N . THR A 1 93 ? 7.484 -0.876 3.515 1.00 74.25 93 THR A N 1
ATOM 694 C CA . THR A 1 93 ? 7.987 -1.418 2.239 1.00 74.25 93 THR A CA 1
ATOM 695 C C . THR A 1 93 ? 7.800 -0.469 1.058 1.00 74.25 93 THR A C 1
ATOM 697 O O . THR A 1 93 ? 8.410 -0.668 0.008 1.00 74.25 93 THR A O 1
ATOM 700 N N . LEU A 1 94 ? 6.965 0.559 1.212 1.00 70.94 94 LEU A N 1
ATOM 701 C CA . LEU A 1 94 ? 6.756 1.577 0.193 1.00 70.94 94 LEU A CA 1
ATOM 702 C C . LEU A 1 94 ? 7.823 2.669 0.334 1.00 70.94 94 LEU A C 1
ATOM 704 O O . LEU A 1 94 ? 7.936 3.315 1.377 1.00 70.94 94 LEU A O 1
ATOM 708 N N . GLY A 1 95 ? 8.602 2.867 -0.732 1.00 60.91 95 GLY A N 1
ATOM 709 C CA . GLY A 1 95 ? 9.608 3.926 -0.814 1.00 60.91 95 GLY A CA 1
ATOM 710 C C . GLY A 1 95 ? 9.004 5.337 -0.738 1.00 60.91 95 GLY A C 1
ATOM 711 O O . GLY A 1 95 ? 7.779 5.500 -0.706 1.00 60.91 95 GLY A O 1
ATOM 712 N N . PRO A 1 96 ? 9.848 6.383 -0.698 1.00 56.91 96 PRO A N 1
ATOM 713 C CA . PRO A 1 96 ? 9.384 7.760 -0.642 1.00 56.91 96 PRO A CA 1
ATOM 714 C C . PRO A 1 96 ? 8.445 8.091 -1.809 1.00 56.91 96 PRO A C 1
ATOM 716 O O . PRO A 1 96 ? 8.719 7.691 -2.942 1.00 56.91 96 PRO A O 1
ATOM 719 N N . PRO A 1 97 ? 7.349 8.838 -1.567 1.00 54.75 97 PRO A N 1
ATOM 720 C CA . PRO A 1 97 ? 6.451 9.299 -2.619 1.00 54.75 97 PRO A CA 1
ATOM 721 C C . PRO A 1 97 ? 7.125 10.432 -3.408 1.00 54.75 97 PRO A C 1
ATOM 723 O O . PRO A 1 97 ? 6.696 11.581 -3.375 1.00 54.75 97 PRO A O 1
ATOM 726 N N . THR A 1 98 ? 8.230 10.154 -4.095 1.00 43.38 98 THR A N 1
ATOM 727 C CA . THR A 1 98 ? 8.877 11.146 -4.952 1.00 43.38 98 THR A CA 1
ATOM 728 C C . THR A 1 98 ? 8.192 11.155 -6.313 1.00 43.38 98 THR A C 1
ATOM 730 O O . THR A 1 98 ? 8.364 10.247 -7.119 1.00 43.38 98 THR A O 1
ATOM 733 N N . LEU A 1 99 ? 7.381 12.198 -6.523 1.00 39.56 99 LEU A N 1
ATOM 734 C CA . LEU A 1 99 ? 6.937 12.802 -7.793 1.00 39.56 99 LEU A CA 1
ATOM 735 C C . LEU A 1 99 ? 6.228 11.935 -8.854 1.00 39.56 99 LEU A C 1
ATOM 737 O O . LEU A 1 99 ? 5.841 12.483 -9.884 1.00 39.56 99 LEU A O 1
ATOM 741 N N . GLY A 1 100 ? 5.983 10.641 -8.630 1.00 44.16 100 GLY A N 1
ATOM 742 C CA . GLY A 1 100 ? 5.388 9.814 -9.688 1.00 44.16 100 GLY A CA 1
ATOM 743 C C . GLY A 1 100 ? 4.590 8.580 -9.286 1.00 44.16 100 GLY A C 1
ATOM 744 O O . GLY A 1 100 ? 4.109 7.904 -10.179 1.00 44.16 100 GLY A O 1
ATOM 745 N N . GLY A 1 101 ? 4.391 8.251 -8.008 1.00 55.16 101 GLY A N 1
ATOM 746 C CA . GLY A 1 101 ? 3.695 7.005 -7.645 1.00 55.16 101 GLY A CA 1
ATOM 747 C C . GLY A 1 101 ? 3.177 6.974 -6.211 1.00 55.16 101 GLY A C 1
ATOM 748 O O . GLY A 1 101 ? 3.666 6.206 -5.393 1.00 55.16 101 GLY A O 1
ATOM 749 N N . SER A 1 102 ? 2.197 7.824 -5.890 1.00 61.06 102 SER A N 1
ATOM 750 C CA . SER A 1 102 ? 1.627 7.989 -4.538 1.00 61.06 102 SER A CA 1
ATOM 751 C C . SER A 1 102 ? 0.425 7.077 -4.232 1.00 61.06 102 SER A C 1
ATOM 753 O O . SER A 1 102 ? -0.023 7.010 -3.086 1.00 61.06 102 SER A O 1
ATOM 755 N N . GLY A 1 103 ? -0.107 6.341 -5.216 1.00 66.06 103 GLY A N 1
ATOM 756 C CA . GLY A 1 103 ? -1.394 5.646 -5.081 1.00 66.06 103 GLY A CA 1
ATOM 757 C C . GLY A 1 103 ? -1.406 4.526 -4.035 1.00 66.06 103 GLY A C 1
ATOM 758 O O . GLY A 1 103 ? -2.333 4.441 -3.230 1.00 66.06 103 GLY A O 1
ATOM 759 N N . GLY A 1 104 ? -0.365 3.684 -4.008 1.00 72.12 104 GLY A N 1
ATOM 760 C CA . GLY A 1 104 ? -0.241 2.614 -3.010 1.00 72.12 104 GLY A CA 1
ATOM 761 C C . GLY A 1 104 ? -0.150 3.162 -1.585 1.00 72.12 104 GLY A C 1
ATOM 762 O O . GLY A 1 104 ? -0.879 2.721 -0.698 1.00 72.12 104 GLY A O 1
ATOM 763 N N . PHE A 1 105 ? 0.679 4.187 -1.387 1.00 76.50 105 PHE A N 1
ATOM 764 C CA . PHE A 1 105 ? 0.836 4.868 -0.104 1.00 76.50 105 PHE A CA 1
ATOM 765 C C . PHE A 1 105 ? -0.487 5.447 0.413 1.00 76.50 105 PHE A C 1
ATOM 767 O O . PHE A 1 105 ? -0.865 5.179 1.554 1.00 76.50 105 PHE A O 1
ATOM 774 N N . LEU A 1 106 ? -1.225 6.179 -0.431 1.00 77.94 106 LEU A N 1
ATOM 775 C CA . LEU A 1 106 ? -2.522 6.758 -0.063 1.00 77.94 106 LEU A CA 1
ATOM 776 C C . LEU A 1 106 ? -3.537 5.679 0.329 1.00 77.94 106 LEU A C 1
ATOM 778 O O . LEU A 1 106 ? -4.278 5.843 1.296 1.00 77.94 106 LEU A O 1
ATOM 782 N N . LEU A 1 107 ? -3.541 4.547 -0.373 1.00 79.38 107 LEU A N 1
ATOM 783 C CA . LEU A 1 107 ? -4.435 3.430 -0.085 1.00 79.38 107 LEU A CA 1
ATOM 784 C C . LEU A 1 107 ? -4.172 2.827 1.306 1.00 79.38 107 LEU A C 1
ATOM 786 O O . LEU A 1 107 ? -5.113 2.689 2.095 1.00 79.38 107 LEU A O 1
ATOM 790 N N . PHE A 1 108 ? -2.910 2.533 1.643 1.00 82.88 108 PHE A N 1
ATOM 791 C CA . PHE A 1 108 ? -2.547 2.060 2.985 1.00 82.88 108 PHE A CA 1
ATOM 792 C C . PHE A 1 108 ? -2.837 3.113 4.052 1.00 82.88 108 PHE A C 1
ATOM 794 O O . PHE A 1 108 ? -3.349 2.783 5.121 1.00 82.88 108 PHE A O 1
ATOM 801 N N . PHE A 1 109 ? -2.556 4.383 3.758 1.00 84.06 109 PHE A N 1
ATOM 802 C CA . PHE A 1 109 ? -2.847 5.484 4.664 1.00 84.06 109 PHE A CA 1
ATOM 803 C C . PHE A 1 109 ? -4.348 5.564 4.986 1.00 84.06 109 PHE A C 1
ATOM 805 O O . PHE A 1 109 ? -4.738 5.615 6.152 1.00 84.06 109 PHE A O 1
ATOM 812 N N . PHE A 1 110 ? -5.221 5.507 3.979 1.00 85.12 110 PHE A N 1
ATOM 813 C CA . PHE A 1 110 ? -6.666 5.546 4.200 1.00 85.12 110 PHE A CA 1
ATOM 814 C C . PHE A 1 110 ? -7.189 4.292 4.918 1.00 85.12 110 PHE A C 1
ATOM 816 O O . PHE A 1 110 ? -8.059 4.415 5.783 1.00 85.12 110 PHE A O 1
ATOM 823 N N . MET A 1 111 ? -6.628 3.104 4.648 1.00 87.19 111 MET A N 1
ATOM 824 C CA . MET A 1 111 ? -6.917 1.909 5.460 1.00 87.19 111 MET A CA 1
ATOM 825 C C . MET A 1 111 ? -6.554 2.134 6.929 1.00 87.19 111 MET A C 1
ATOM 827 O O . MET A 1 111 ? -7.355 1.829 7.814 1.00 87.19 111 MET A O 1
ATOM 831 N N . LEU A 1 112 ? -5.374 2.703 7.193 1.00 89.38 112 LEU A N 1
ATOM 832 C CA . LEU A 1 112 ? -4.903 3.014 8.541 1.00 89.38 112 LEU A CA 1
ATOM 833 C C . LEU A 1 112 ? -5.894 3.923 9.280 1.00 89.38 112 LEU A C 1
ATOM 835 O O . LEU A 1 112 ? -6.207 3.676 10.443 1.00 89.38 112 LEU A O 1
ATOM 839 N N . VAL A 1 113 ? -6.441 4.939 8.604 1.00 87.81 113 VAL A N 1
ATOM 840 C CA . VAL A 1 113 ? -7.445 5.850 9.176 1.00 87.81 113 VAL A CA 1
ATOM 841 C C . VAL A 1 113 ? -8.701 5.095 9.619 1.00 87.81 113 VAL A C 1
ATOM 843 O O . VAL A 1 113 ? -9.132 5.253 10.764 1.00 87.81 113 VAL A O 1
ATOM 846 N N . VAL A 1 114 ? -9.277 4.247 8.761 1.00 89.12 114 VAL A N 1
ATOM 847 C CA . VAL A 1 114 ? -10.479 3.469 9.116 1.00 89.12 114 VAL A CA 1
ATOM 848 C C . VAL A 1 114 ? -10.189 2.505 10.265 1.00 89.12 114 VAL A C 1
ATOM 850 O O . VAL A 1 114 ? -10.975 2.417 11.212 1.00 89.12 114 VAL A O 1
ATOM 853 N N . LEU A 1 115 ? -9.046 1.817 10.220 1.00 90.81 115 LEU A N 1
ATOM 854 C CA . LEU A 1 115 ? -8.622 0.897 11.273 1.00 90.81 115 LEU A CA 1
ATOM 855 C C . LEU A 1 115 ? -8.418 1.615 12.611 1.00 90.81 115 LEU A C 1
ATOM 857 O O . LEU A 1 115 ? -8.833 1.098 13.645 1.00 90.81 115 LEU A O 1
ATOM 861 N N . ASN A 1 116 ? -7.858 2.826 12.603 1.00 90.19 116 ASN A N 1
ATOM 862 C CA . ASN A 1 116 ? -7.703 3.657 13.795 1.00 90.19 116 ASN A CA 1
ATOM 863 C C . ASN A 1 116 ? -9.038 4.105 14.379 1.00 90.19 116 ASN A C 1
ATOM 865 O O . ASN A 1 116 ? -9.212 4.090 15.596 1.00 90.19 116 ASN A O 1
ATOM 869 N N . VAL A 1 117 ? -9.999 4.474 13.530 1.00 87.12 117 VAL A N 1
ATOM 870 C CA . VAL A 1 117 ? -11.358 4.800 13.977 1.00 87.12 117 VAL A CA 1
ATOM 871 C C . VAL A 1 117 ? -12.020 3.569 14.601 1.00 87.12 117 VAL A C 1
ATOM 873 O O . VAL A 1 117 ? -12.567 3.662 15.702 1.00 87.12 117 VAL A O 1
ATOM 876 N N . ALA A 1 118 ? -11.924 2.407 13.951 1.00 87.44 118 ALA A N 1
ATOM 877 C CA . ALA A 1 118 ? -12.475 1.153 14.458 1.00 87.44 118 ALA A CA 1
ATOM 878 C C . ALA A 1 118 ? -11.825 0.723 15.784 1.00 87.44 118 ALA A C 1
ATOM 880 O O . ALA A 1 118 ? -12.536 0.403 16.738 1.00 87.44 118 ALA A O 1
ATOM 881 N N . LEU A 1 119 ? -10.492 0.779 15.878 1.00 87.94 119 LEU A N 1
ATOM 882 C CA . LEU A 1 119 ? -9.744 0.468 17.095 1.00 87.94 119 LEU A CA 1
ATOM 883 C C . LEU A 1 119 ? -10.074 1.460 18.212 1.00 87.94 119 LEU A C 1
ATOM 885 O O . LEU A 1 119 ? -10.397 1.045 19.320 1.00 87.94 119 LEU A O 1
ATOM 889 N N . GLY A 1 120 ? -10.067 2.760 17.914 1.00 85.44 120 GLY A N 1
ATOM 890 C CA . GLY A 1 120 ? -10.410 3.805 18.871 1.00 85.44 120 GLY A CA 1
ATOM 891 C C . GLY A 1 120 ? -11.826 3.638 19.415 1.00 85.44 120 GLY A C 1
ATOM 892 O O . GLY A 1 120 ? -12.046 3.830 20.608 1.00 85.44 120 GLY A O 1
ATOM 893 N N . ARG A 1 121 ? -12.783 3.203 18.583 1.00 84.69 121 ARG A N 1
ATOM 894 C CA . ARG A 1 121 ? -14.127 2.830 19.044 1.00 84.69 121 ARG A CA 1
ATOM 895 C C . ARG A 1 121 ? -14.137 1.554 19.880 1.00 84.69 121 ARG A C 1
ATOM 897 O O . ARG A 1 121 ? -14.867 1.509 20.868 1.00 84.69 121 ARG A O 1
ATOM 904 N N . ALA A 1 122 ? -13.331 0.557 19.528 1.00 82.88 122 ALA A N 1
ATOM 905 C CA . ALA A 1 122 ? -13.214 -0.684 20.287 1.00 82.88 122 ALA A CA 1
ATOM 906 C C . ALA A 1 122 ? -12.597 -0.474 21.683 1.00 82.88 122 ALA A C 1
ATOM 908 O O . ALA A 1 122 ? -12.986 -1.166 22.621 1.00 82.88 122 ALA A O 1
ATOM 909 N N . THR A 1 123 ? -11.684 0.492 21.844 1.00 81.62 123 THR A N 1
ATOM 910 C CA . THR A 1 123 ? -10.962 0.747 23.108 1.00 81.62 123 THR A CA 1
ATOM 911 C C . THR A 1 123 ? -11.454 1.972 23.878 1.00 81.62 123 THR A C 1
ATOM 913 O O . THR A 1 123 ? -10.992 2.213 24.996 1.00 81.62 123 THR A O 1
ATOM 916 N N . GLN A 1 124 ? -12.400 2.744 23.325 1.00 77.38 124 GLN A N 1
ATOM 917 C CA . GLN A 1 124 ? -12.828 4.058 23.832 1.00 77.38 124 GLN A CA 1
ATOM 918 C C . GLN A 1 124 ? -13.174 4.066 25.330 1.00 77.38 124 GLN A C 1
ATOM 920 O O . GLN A 1 124 ? -12.966 5.071 26.012 1.00 77.38 124 GLN A O 1
ATOM 925 N N . ARG A 1 125 ? -13.696 2.942 25.833 1.00 69.12 125 ARG A N 1
ATOM 926 C CA . ARG A 1 125 ? -14.139 2.739 27.220 1.00 69.12 125 ARG A CA 1
ATOM 927 C C . ARG A 1 125 ? -13.016 2.728 28.243 1.00 69.12 125 ARG A C 1
ATOM 929 O O . ARG A 1 125 ? -13.261 3.068 29.386 1.00 69.12 125 ARG A O 1
ATOM 936 N N . VAL A 1 126 ? -11.817 2.327 27.841 1.00 71.94 126 VAL A N 1
ATOM 937 C CA . VAL A 1 126 ? -10.679 2.209 28.756 1.00 71.94 126 VAL A CA 1
ATOM 938 C C . VAL A 1 126 ? -9.626 3.255 28.421 1.00 71.94 126 VAL A C 1
ATOM 940 O O . VAL A 1 126 ? -9.082 3.894 29.314 1.00 71.94 126 VAL A O 1
ATOM 943 N N . SER A 1 127 ? -9.364 3.490 27.132 1.00 66.94 127 SER A N 1
ATOM 944 C CA . SER A 1 127 ? -8.287 4.392 26.715 1.00 66.94 127 SER A CA 1
ATOM 945 C C . SER A 1 127 ? -8.666 5.874 26.767 1.00 66.94 127 SER A C 1
ATOM 947 O O . SER A 1 127 ? -7.786 6.713 26.913 1.00 66.94 127 SER A O 1
ATOM 949 N N . THR A 1 128 ? -9.954 6.220 26.639 1.00 68.25 128 THR A N 1
ATOM 950 C CA . THR A 1 128 ? -10.412 7.626 26.557 1.00 68.25 128 THR A CA 1
ATOM 951 C C . THR A 1 128 ? -11.570 7.963 27.492 1.00 68.25 128 THR A C 1
ATOM 953 O O . THR A 1 128 ? -12.133 9.056 27.407 1.00 68.25 128 THR A O 1
ATOM 956 N N . ALA A 1 129 ? -11.970 7.027 28.352 1.00 70.19 129 ALA A N 1
ATOM 957 C CA . ALA A 1 129 ? -12.980 7.307 29.356 1.00 70.19 129 ALA A CA 1
ATOM 958 C C . ALA A 1 129 ? -12.427 8.285 30.394 1.00 70.19 129 ALA A C 1
ATOM 960 O O . ALA A 1 129 ? -11.250 8.252 30.757 1.00 70.19 129 ALA A O 1
ATOM 961 N N . SER A 1 130 ? -13.293 9.189 30.839 1.00 74.94 130 SER A N 1
ATOM 962 C CA . SER A 1 130 ? -12.958 10.148 31.881 1.00 74.94 130 SER A CA 1
ATOM 963 C C . SER A 1 130 ? -12.723 9.433 33.204 1.00 74.94 130 SER A C 1
ATOM 965 O O . SER A 1 130 ? -13.453 8.501 33.516 1.00 74.94 130 SER A O 1
ATOM 967 N N . GLU A 1 131 ? -11.771 9.904 34.004 1.00 74.94 131 GLU A N 1
ATOM 968 C CA . GLU A 1 131 ? -11.341 9.255 35.257 1.00 74.94 131 GLU A CA 1
ATOM 969 C C . GLU A 1 131 ? -12.497 8.922 36.212 1.00 74.94 131 GLU A C 1
ATOM 971 O O . GLU A 1 131 ? -12.491 7.879 36.845 1.00 74.94 131 GLU A O 1
ATOM 976 N N . TRP A 1 132 ? -13.552 9.740 36.238 1.00 75.56 132 TRP A N 1
ATOM 977 C CA . TRP A 1 132 ? -14.732 9.521 37.083 1.00 75.56 132 TRP A CA 1
ATOM 978 C C . TRP A 1 132 ? -15.677 8.403 36.604 1.00 75.56 132 TRP A C 1
ATOM 980 O O . TRP A 1 132 ? -16.606 8.049 37.321 1.00 75.56 132 TRP A O 1
ATOM 990 N N . THR A 1 133 ? -15.476 7.873 35.395 1.00 75.75 133 THR A N 1
ATOM 991 C CA . THR A 1 133 ? -16.268 6.769 34.813 1.00 75.75 133 THR A CA 1
ATOM 992 C C . THR A 1 133 ? -15.512 5.444 34.754 1.00 75.75 133 THR A C 1
ATOM 994 O O . THR A 1 133 ? -16.068 4.459 34.275 1.00 75.75 133 THR A O 1
ATOM 997 N N . VAL A 1 134 ? -14.241 5.433 35.166 1.00 77.19 134 VAL A N 1
ATOM 998 C CA . VAL A 1 134 ? -13.354 4.273 35.051 1.00 77.19 134 VAL A CA 1
ATOM 999 C C . VAL A 1 134 ? -13.276 3.576 36.404 1.00 77.19 134 VAL A C 1
ATOM 1001 O O . VAL A 1 134 ? -12.856 4.178 37.386 1.00 77.19 134 VAL A O 1
ATOM 1004 N N . ASP A 1 135 ? -13.659 2.302 36.451 1.00 83.19 135 ASP A N 1
ATOM 1005 C CA . ASP A 1 135 ? -13.471 1.473 37.645 1.00 83.19 135 ASP A CA 1
ATOM 1006 C C . ASP A 1 135 ? -11.975 1.221 37.901 1.00 83.19 135 ASP A C 1
ATOM 1008 O O . ASP A 1 135 ? -11.187 1.123 36.956 1.00 83.19 135 ASP A O 1
ATOM 1012 N N . GLU A 1 136 ? -11.577 0.970 39.152 1.00 86.56 136 GLU A N 1
ATOM 1013 C CA . GLU A 1 136 ? -10.176 0.686 39.525 1.00 86.56 136 GLU A CA 1
ATOM 1014 C C . GLU A 1 136 ? -9.537 -0.430 38.675 1.00 86.56 136 GLU A C 1
ATOM 1016 O O . GLU A 1 136 ? -8.365 -0.371 38.300 1.00 86.56 136 GLU A O 1
ATOM 1021 N N . ARG A 1 137 ? -10.325 -1.448 38.297 1.00 83.81 137 ARG A N 1
ATOM 1022 C CA . ARG A 1 137 ? -9.869 -2.539 37.416 1.00 83.81 137 ARG A CA 1
ATOM 1023 C C . ARG A 1 137 ? -9.516 -2.050 36.010 1.00 83.81 137 ARG A C 1
ATOM 1025 O O . ARG A 1 137 ? -8.551 -2.530 35.415 1.00 83.81 137 ARG A O 1
ATOM 1032 N N . GLN A 1 138 ? -10.301 -1.123 35.466 1.00 84.19 138 GLN A N 1
ATOM 1033 C CA . GLN A 1 138 ? -10.064 -0.546 34.144 1.00 84.19 138 GLN A CA 1
ATOM 1034 C C . GLN A 1 138 ? -8.876 0.421 34.179 1.00 84.19 138 GLN A C 1
ATOM 1036 O O . GLN A 1 138 ? -8.073 0.436 33.246 1.00 84.19 138 GLN A O 1
ATOM 1041 N N . GLU A 1 139 ? -8.706 1.163 35.274 1.00 86.31 139 GLU A N 1
ATOM 1042 C CA . GLU A 1 139 ? -7.543 2.022 35.482 1.00 86.31 139 GLU A CA 1
ATOM 1043 C C . GLU A 1 139 ? -6.246 1.208 35.599 1.00 86.31 139 GLU A C 1
ATOM 1045 O O . GLU A 1 139 ? -5.258 1.511 34.925 1.00 86.31 139 GLU A O 1
ATOM 1050 N N . ALA A 1 140 ? -6.257 0.112 36.365 1.00 88.00 140 ALA A N 1
ATOM 1051 C CA . ALA A 1 140 ? -5.122 -0.803 36.462 1.00 88.00 140 ALA A CA 1
ATOM 1052 C C . ALA A 1 140 ? -4.751 -1.405 35.094 1.00 88.00 140 ALA A C 1
ATOM 1054 O O . ALA A 1 140 ? -3.567 -1.504 34.752 1.00 88.00 140 ALA A O 1
ATOM 1055 N N . LEU A 1 141 ? -5.751 -1.762 34.277 1.00 88.50 141 LEU A N 1
ATOM 1056 C CA . LEU A 1 141 ? -5.531 -2.248 32.914 1.00 88.50 141 LEU A CA 1
ATOM 1057 C C . LEU A 1 141 ? -4.935 -1.161 32.008 1.00 88.50 141 LEU A C 1
ATOM 1059 O O . LEU A 1 141 ? -3.982 -1.441 31.279 1.00 88.50 141 LEU A O 1
ATOM 1063 N N . ARG A 1 142 ? -5.434 0.078 32.092 1.00 88.12 142 ARG A N 1
ATOM 1064 C CA . ARG A 1 142 ? -4.899 1.238 31.363 1.00 88.12 142 ARG A CA 1
ATOM 1065 C C . ARG A 1 142 ? -3.432 1.493 31.720 1.00 88.12 142 ARG A C 1
ATOM 1067 O O . ARG A 1 142 ? -2.592 1.578 30.827 1.00 88.12 142 ARG A O 1
ATOM 1074 N N . ASN A 1 143 ? -3.099 1.532 33.009 1.00 90.69 143 ASN A N 1
ATOM 1075 C CA . ASN A 1 143 ? -1.731 1.768 33.484 1.00 90.69 143 ASN A CA 1
ATOM 1076 C C . ASN A 1 143 ? -0.777 0.643 33.060 1.00 90.69 143 ASN A C 1
ATOM 1078 O O . ASN A 1 143 ? 0.334 0.903 32.592 1.00 90.69 143 ASN A O 1
ATOM 1082 N N . ARG A 1 144 ? -1.226 -0.617 33.143 1.00 91.25 144 ARG A N 1
ATOM 1083 C CA . ARG A 1 144 ? -0.459 -1.769 32.650 1.00 91.25 144 ARG A CA 1
ATOM 1084 C C . ARG A 1 144 ? -0.210 -1.679 31.145 1.00 91.25 144 ARG A C 1
ATOM 1086 O O . ARG A 1 144 ? 0.910 -1.941 30.706 1.00 91.25 144 ARG A O 1
ATOM 1093 N N . ALA A 1 145 ? -1.221 -1.295 30.369 1.00 90.44 145 ALA A N 1
ATOM 1094 C CA . ALA A 1 145 ? -1.093 -1.141 28.927 1.00 90.44 145 ALA A CA 1
ATOM 1095 C C . ALA A 1 145 ? -0.106 -0.027 28.550 1.00 90.44 145 ALA A C 1
ATOM 1097 O O . ALA A 1 145 ? 0.754 -0.255 27.703 1.00 90.44 145 ALA A O 1
ATOM 1098 N N . HIS A 1 146 ? -0.153 1.130 29.223 1.00 90.12 146 HIS A N 1
ATOM 1099 C CA . HIS A 1 146 ? 0.828 2.202 29.021 1.00 90.12 146 HIS A CA 1
ATOM 1100 C C . HIS A 1 146 ? 2.251 1.756 29.352 1.00 90.12 146 HIS A C 1
ATOM 1102 O O . HIS A 1 146 ? 3.162 2.005 28.569 1.00 90.12 146 HIS A O 1
ATOM 1108 N N . ARG A 1 147 ? 2.454 1.042 30.467 1.00 93.38 147 ARG A N 1
ATOM 1109 C CA . ARG A 1 147 ? 3.783 0.540 30.842 1.00 93.38 147 ARG A CA 1
ATOM 1110 C C . ARG A 1 147 ? 4.360 -0.393 29.777 1.00 93.38 147 ARG A C 1
ATOM 1112 O O . ARG A 1 147 ? 5.519 -0.244 29.407 1.00 93.38 147 ARG A O 1
ATOM 1119 N N . ILE A 1 148 ? 3.553 -1.320 29.262 1.00 93.50 148 ILE A N 1
ATOM 1120 C CA . ILE A 1 148 ? 3.967 -2.226 28.180 1.00 93.50 148 ILE A CA 1
ATOM 1121 C C . ILE A 1 148 ? 4.236 -1.438 26.892 1.00 93.50 148 ILE A C 1
ATOM 1123 O O . ILE A 1 148 ? 5.256 -1.666 26.249 1.00 93.50 148 ILE A O 1
ATOM 1127 N N . ALA A 1 149 ? 3.367 -0.487 26.536 1.00 91.69 149 ALA A N 1
ATOM 1128 C CA . ALA A 1 149 ? 3.535 0.342 25.346 1.00 91.69 149 ALA A CA 1
ATOM 1129 C C . ALA A 1 149 ? 4.842 1.152 25.384 1.00 91.69 149 ALA A C 1
ATOM 1131 O O . ALA A 1 149 ? 5.567 1.164 24.396 1.00 91.69 149 ALA A O 1
ATOM 1132 N N . TYR A 1 150 ? 5.194 1.766 26.518 1.00 91.94 150 TYR A N 1
ATOM 1133 C CA . TYR A 1 150 ? 6.454 2.507 26.646 1.00 91.94 150 TYR A CA 1
ATOM 1134 C C . TYR A 1 150 ? 7.686 1.606 26.560 1.00 91.94 150 TYR A C 1
ATOM 1136 O O . TYR A 1 150 ? 8.671 1.991 25.936 1.00 91.94 150 TYR A O 1
ATOM 1144 N N . VAL A 1 151 ? 7.628 0.394 27.125 1.00 94.06 151 VAL A N 1
ATOM 1145 C CA . VAL A 1 151 ? 8.716 -0.587 26.979 1.00 94.06 151 VAL A CA 1
ATOM 1146 C C . VAL A 1 151 ? 8.887 -0.985 25.513 1.00 94.06 151 VAL A C 1
ATOM 1148 O O . VAL A 1 151 ? 10.004 -0.973 25.006 1.00 94.06 151 VAL A O 1
ATOM 1151 N N . LEU A 1 152 ? 7.792 -1.281 24.809 1.00 92.25 152 LEU A N 1
ATOM 1152 C CA . LEU A 1 152 ? 7.829 -1.619 23.384 1.00 92.25 152 LEU A CA 1
ATOM 1153 C C . LEU A 1 152 ? 8.339 -0.455 22.525 1.00 92.25 152 LEU A C 1
ATOM 1155 O O . LEU A 1 152 ? 9.142 -0.677 21.624 1.00 92.25 152 LEU A O 1
ATOM 1159 N N . LEU A 1 153 ? 7.920 0.779 22.819 1.00 90.88 153 LEU A N 1
ATOM 1160 C CA . LEU A 1 153 ? 8.405 1.972 22.126 1.00 90.88 153 LEU A CA 1
ATOM 1161 C C . LEU A 1 153 ? 9.908 2.180 22.357 1.00 90.88 153 LEU A C 1
ATOM 1163 O O . LEU A 1 153 ? 10.631 2.475 21.410 1.00 90.88 153 LEU A O 1
ATOM 1167 N N . GLY A 1 154 ? 10.384 1.975 23.589 1.00 90.56 154 GLY A N 1
ATOM 1168 C CA . GLY A 1 154 ? 11.808 2.032 23.922 1.00 90.56 154 GLY A CA 1
ATOM 1169 C C . GLY A 1 154 ? 12.624 0.970 23.182 1.00 90.56 154 GLY A C 1
ATOM 1170 O O . GLY A 1 154 ? 13.664 1.291 22.613 1.00 90.56 154 GLY A O 1
ATOM 1171 N N . LEU A 1 155 ? 12.128 -0.270 23.116 1.00 92.88 155 LEU A N 1
ATOM 1172 C CA . LEU A 1 155 ? 12.756 -1.342 22.334 1.00 92.88 155 LEU A CA 1
ATOM 1173 C C . LEU A 1 155 ? 12.801 -1.005 20.839 1.00 92.88 155 LEU A C 1
ATOM 1175 O O . LEU A 1 155 ? 13.826 -1.211 20.197 1.00 92.88 155 LEU A O 1
ATOM 1179 N N . LEU A 1 156 ? 11.721 -0.449 20.290 1.00 89.19 156 LEU A N 1
ATOM 1180 C CA . LEU A 1 156 ? 11.666 -0.038 18.888 1.00 89.19 156 LEU A CA 1
ATOM 1181 C C . LEU A 1 156 ? 12.649 1.103 18.591 1.00 89.19 156 LEU A C 1
ATOM 1183 O O . LEU A 1 156 ? 13.372 1.038 17.601 1.00 89.19 156 LEU A O 1
ATOM 1187 N N . ALA A 1 157 ? 12.735 2.107 19.465 1.00 87.94 157 ALA A N 1
ATOM 1188 C CA . ALA A 1 157 ? 13.712 3.187 19.342 1.00 87.94 157 ALA A CA 1
ATOM 1189 C C . ALA A 1 157 ? 15.158 2.666 19.429 1.00 87.94 157 ALA A C 1
ATOM 1191 O O . ALA A 1 157 ? 16.002 3.069 18.632 1.00 87.94 157 ALA A O 1
ATOM 1192 N N . ALA A 1 158 ? 15.434 1.726 20.340 1.00 88.81 158 ALA A N 1
ATOM 1193 C CA . ALA A 1 158 ? 16.743 1.088 20.458 1.00 88.81 158 ALA A CA 1
ATOM 1194 C C . ALA A 1 158 ? 17.113 0.284 19.200 1.00 88.81 158 ALA A C 1
ATOM 1196 O O . ALA A 1 158 ? 18.256 0.345 18.756 1.00 88.81 158 ALA A O 1
ATOM 1197 N N . LEU A 1 159 ? 16.154 -0.423 18.591 1.00 87.56 159 LEU A N 1
ATOM 1198 C CA . LEU A 1 159 ? 16.363 -1.142 17.329 1.00 87.56 159 LEU A CA 1
ATOM 1199 C C . LEU A 1 159 ? 16.649 -0.193 16.162 1.00 87.56 159 LEU A C 1
ATOM 1201 O O . LEU A 1 159 ? 17.553 -0.461 15.375 1.00 87.56 159 LEU A O 1
ATOM 1205 N N . VAL A 1 160 ? 15.918 0.921 16.061 1.00 85.81 160 VAL A N 1
ATOM 1206 C CA . VAL A 1 160 ? 16.172 1.956 15.044 1.00 85.81 160 VAL A CA 1
ATOM 1207 C C . VAL A 1 160 ? 17.570 2.550 15.218 1.00 85.81 160 VAL A C 1
ATOM 1209 O O . VAL A 1 160 ? 18.313 2.665 14.246 1.00 85.81 160 VAL A O 1
ATOM 1212 N N . PHE A 1 161 ? 17.961 2.860 16.455 1.00 88.06 161 PHE A N 1
ATOM 1213 C CA . PHE A 1 161 ? 19.295 3.371 16.763 1.00 88.06 161 PHE A CA 1
ATOM 1214 C C . PHE A 1 161 ? 20.393 2.344 16.449 1.00 88.06 161 PHE A C 1
ATOM 1216 O O . PHE A 1 161 ? 21.412 2.681 15.855 1.00 88.06 161 PHE A O 1
ATOM 1223 N N . ALA A 1 162 ? 20.171 1.067 16.769 1.00 87.50 162 ALA A N 1
ATOM 1224 C CA . ALA A 1 162 ? 21.090 -0.002 16.398 1.00 87.50 162 ALA A CA 1
ATOM 1225 C C . ALA A 1 162 ? 21.219 -0.131 14.869 1.00 87.50 162 ALA A C 1
ATOM 1227 O O . ALA A 1 162 ? 22.329 -0.249 14.359 1.00 87.50 162 ALA A O 1
ATOM 1228 N N . ALA A 1 163 ? 20.114 -0.049 14.121 1.00 83.62 163 ALA A N 1
ATOM 1229 C CA . ALA A 1 163 ? 20.144 -0.084 12.660 1.00 83.62 163 ALA A CA 1
ATOM 1230 C C . ALA A 1 163 ? 20.950 1.084 12.062 1.00 83.62 163 ALA A C 1
ATOM 1232 O O . ALA A 1 163 ? 21.641 0.892 11.061 1.00 83.62 163 ALA A O 1
ATOM 1233 N N . ASP A 1 164 ? 20.924 2.261 12.688 1.00 87.06 164 ASP A N 1
ATOM 1234 C CA . ASP A 1 164 ? 21.738 3.408 12.273 1.00 87.06 164 ASP A CA 1
ATOM 1235 C C . ASP A 1 164 ? 23.242 3.195 12.547 1.00 87.06 164 ASP A C 1
ATOM 1237 O O . ASP A 1 164 ? 24.098 3.614 11.773 1.00 87.06 164 ASP A O 1
ATOM 1241 N N . LEU A 1 165 ? 23.597 2.465 13.605 1.00 90.12 165 LEU A N 1
ATOM 1242 C CA . LEU A 1 165 ? 24.999 2.264 13.987 1.00 90.12 165 LEU A CA 1
ATOM 1243 C C . LEU A 1 165 ? 25.682 1.057 13.327 1.00 90.12 165 LEU A C 1
ATOM 1245 O O . LEU A 1 165 ? 26.908 1.037 13.227 1.00 90.12 165 LEU A O 1
ATOM 1249 N N . VAL A 1 166 ? 24.926 0.046 12.887 1.00 90.19 166 VAL A N 1
ATOM 1250 C CA . VAL A 1 166 ? 25.489 -1.271 12.531 1.00 90.19 166 VAL A CA 1
ATOM 1251 C C . VAL A 1 166 ? 26.193 -1.297 11.165 1.00 90.19 166 VAL A C 1
ATOM 1253 O O . VAL A 1 166 ? 27.330 -1.756 11.085 1.00 90.19 166 VAL A O 1
ATOM 1256 N N . THR A 1 167 ? 25.581 -0.805 10.079 1.00 87.62 167 THR A N 1
ATOM 1257 C CA . THR A 1 167 ? 26.207 -0.800 8.735 1.00 87.62 167 THR A CA 1
ATOM 1258 C C . THR A 1 167 ? 25.815 0.419 7.893 1.00 87.62 167 THR A C 1
ATOM 1260 O O . THR A 1 167 ? 24.850 1.120 8.183 1.00 87.62 167 THR A O 1
ATOM 1263 N N . ALA A 1 168 ? 26.554 0.691 6.810 1.00 86.00 168 ALA A N 1
ATOM 1264 C CA . ALA A 1 168 ? 26.166 1.717 5.833 1.00 86.00 168 ALA A CA 1
ATOM 1265 C C . ALA A 1 168 ? 24.871 1.347 5.080 1.00 86.00 168 ALA A C 1
ATOM 1267 O O . ALA A 1 168 ? 24.054 2.215 4.788 1.00 86.00 168 ALA A O 1
ATOM 1268 N N . GLN A 1 169 ? 24.658 0.053 4.818 1.00 83.25 169 GLN A N 1
ATOM 1269 C CA . GLN A 1 169 ? 23.461 -0.445 4.139 1.00 83.25 169 GLN A CA 1
ATOM 1270 C C . GLN A 1 169 ? 22.203 -0.279 5.000 1.00 83.25 169 GLN A C 1
ATOM 1272 O O . GLN A 1 169 ? 21.172 0.164 4.499 1.00 83.25 169 GLN A O 1
ATOM 1277 N N . SER A 1 170 ? 22.290 -0.570 6.302 1.00 82.12 170 SER A N 1
ATOM 1278 C CA . SER A 1 170 ? 21.177 -0.359 7.235 1.00 82.12 170 SER A CA 1
A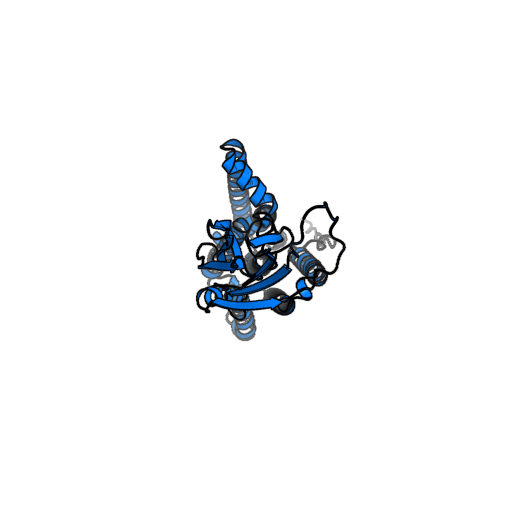TOM 1279 C C . SER A 1 170 ? 20.839 1.124 7.414 1.00 82.12 170 SER A C 1
ATOM 1281 O O . SER A 1 170 ? 19.661 1.469 7.466 1.00 82.12 170 SER A O 1
ATOM 1283 N N . ARG A 1 171 ? 21.845 2.011 7.407 1.00 83.94 171 ARG A N 1
ATOM 1284 C CA . ARG A 1 171 ? 21.645 3.471 7.394 1.00 83.94 171 ARG A CA 1
ATOM 1285 C C . ARG A 1 171 ? 20.937 3.973 6.143 1.00 83.94 171 ARG A C 1
ATOM 1287 O O . ARG A 1 171 ? 20.003 4.764 6.253 1.00 83.94 171 ARG A O 1
ATOM 1294 N N . ALA A 1 172 ? 21.366 3.516 4.967 1.00 81.25 172 ALA A N 1
ATOM 1295 C CA . ALA A 1 172 ? 20.725 3.878 3.704 1.00 81.25 172 ALA A CA 1
ATOM 1296 C C . ALA A 1 172 ? 19.254 3.433 3.694 1.00 81.25 172 ALA A C 1
ATOM 1298 O O . ALA A 1 172 ? 18.366 4.256 3.482 1.00 81.25 172 ALA A O 1
ATOM 1299 N N . TRP A 1 173 ? 18.994 2.174 4.067 1.00 82.19 173 TRP A N 1
ATOM 1300 C CA . TRP A 1 173 ? 17.636 1.647 4.200 1.00 82.19 173 TRP A CA 1
ATOM 1301 C C . TRP A 1 173 ? 16.782 2.455 5.186 1.00 82.19 173 TRP A C 1
ATOM 1303 O O . TRP A 1 173 ? 15.631 2.779 4.888 1.00 82.19 173 TRP A O 1
ATOM 1313 N N . LEU A 1 174 ? 17.333 2.812 6.350 1.00 83.31 174 LEU A N 1
ATOM 1314 C CA . LEU A 1 174 ? 16.620 3.600 7.352 1.00 83.31 174 LEU A CA 1
ATOM 1315 C C . LEU A 1 174 ? 16.287 5.003 6.826 1.00 83.31 174 LEU A C 1
ATOM 1317 O O . LEU A 1 174 ? 15.166 5.472 7.016 1.00 83.31 174 LEU A O 1
ATOM 1321 N N . SER A 1 175 ? 17.230 5.655 6.138 1.00 82.88 175 SER A N 1
ATOM 1322 C CA . SER A 1 175 ? 17.017 6.970 5.521 1.00 82.88 175 SER A CA 1
ATOM 1323 C C . SER A 1 175 ? 15.895 6.929 4.485 1.00 82.88 175 SER A C 1
ATOM 1325 O O . SER A 1 175 ? 14.986 7.760 4.531 1.00 82.88 175 SER A O 1
ATOM 1327 N N . ASP A 1 176 ? 15.908 5.925 3.608 1.00 76.44 176 ASP A N 1
ATOM 1328 C CA . ASP A 1 176 ? 14.886 5.745 2.575 1.00 76.44 176 ASP A CA 1
ATOM 1329 C C . ASP A 1 176 ? 13.513 5.452 3.190 1.00 76.44 176 ASP A C 1
ATOM 1331 O O . ASP A 1 176 ? 12.505 6.047 2.800 1.00 76.44 176 ASP A O 1
ATOM 1335 N N . THR A 1 177 ? 13.477 4.608 4.224 1.00 80.50 177 THR A N 1
ATOM 1336 C CA . THR A 1 177 ? 12.248 4.257 4.948 1.00 80.50 177 THR A CA 1
ATOM 1337 C C . THR A 1 177 ? 11.653 5.473 5.661 1.00 80.50 177 THR A C 1
ATOM 1339 O O . THR A 1 177 ? 10.446 5.707 5.579 1.00 80.50 177 THR A O 1
ATOM 1342 N N . LEU A 1 178 ? 12.479 6.280 6.338 1.00 81.06 178 LEU A N 1
ATOM 1343 C CA . LEU A 1 178 ? 12.040 7.490 7.043 1.00 81.06 178 LEU A CA 1
ATOM 1344 C C . LEU A 1 178 ? 11.561 8.588 6.087 1.00 81.06 178 LEU A C 1
ATOM 1346 O O . LEU A 1 178 ? 10.600 9.285 6.412 1.00 81.06 178 LEU A O 1
ATOM 1350 N N . ARG A 1 179 ? 12.193 8.724 4.913 1.00 76.25 179 ARG A N 1
ATOM 1351 C CA . ARG A 1 179 ? 11.741 9.630 3.841 1.00 76.25 179 ARG A CA 1
ATOM 1352 C C . ARG A 1 179 ? 10.422 9.172 3.206 1.00 76.25 179 ARG A C 1
ATOM 1354 O O . ARG A 1 179 ? 9.717 9.999 2.632 1.00 76.25 179 ARG A O 1
ATOM 1361 N N . GLY A 1 180 ? 10.097 7.882 3.297 1.00 74.19 180 GLY A N 1
ATOM 1362 C CA . GLY A 1 180 ? 8.828 7.302 2.858 1.00 74.19 180 GLY A CA 1
ATOM 1363 C C . GLY A 1 180 ? 7.806 7.115 3.973 1.00 74.19 180 GLY A C 1
ATOM 1364 O O . GLY A 1 180 ? 7.523 8.031 4.745 1.00 74.19 180 GLY A O 1
ATOM 1365 N N . GLY A 1 181 ? 7.188 5.933 4.032 1.00 76.19 181 GLY A N 1
ATOM 1366 C CA . GLY A 1 181 ? 6.111 5.641 4.984 1.00 76.19 181 GLY A CA 1
ATOM 1367 C C . GLY A 1 181 ? 6.546 5.513 6.446 1.00 76.19 181 GLY A C 1
ATOM 1368 O O . GLY A 1 181 ? 5.691 5.501 7.336 1.00 76.19 181 GLY A O 1
ATOM 1369 N N . GLY A 1 182 ? 7.851 5.459 6.724 1.00 83.50 182 GLY A N 1
ATOM 1370 C CA . GLY A 1 182 ? 8.401 5.233 8.059 1.00 83.50 182 GLY A CA 1
ATOM 1371 C C . GLY A 1 182 ? 8.002 6.282 9.091 1.00 83.50 182 GLY A C 1
ATOM 1372 O O . GLY A 1 182 ? 7.677 5.916 10.220 1.00 83.50 182 GLY A O 1
ATOM 1373 N N . TRP A 1 183 ? 7.941 7.567 8.723 1.00 83.25 183 TRP A N 1
ATOM 1374 C CA . TRP A 1 183 ? 7.537 8.615 9.671 1.00 83.25 183 TRP A CA 1
ATOM 1375 C C . TRP A 1 183 ? 6.067 8.469 10.106 1.00 83.25 183 TRP A C 1
ATOM 1377 O O . TRP A 1 183 ? 5.741 8.673 11.276 1.00 83.25 183 TRP A O 1
ATOM 1387 N N . ILE A 1 184 ? 5.182 8.051 9.190 1.00 85.00 184 ILE A N 1
ATOM 1388 C CA . ILE A 1 184 ? 3.764 7.805 9.495 1.00 85.00 184 ILE A CA 1
ATOM 1389 C C . ILE A 1 184 ? 3.635 6.615 10.424 1.00 85.00 184 ILE A C 1
ATOM 1391 O O . ILE A 1 184 ? 2.914 6.693 11.414 1.00 85.00 184 ILE A O 1
ATOM 1395 N N . VAL A 1 185 ? 4.352 5.529 10.132 1.00 88.38 185 VAL A N 1
ATOM 1396 C CA . VAL A 1 185 ? 4.370 4.337 10.985 1.00 88.38 185 VAL A CA 1
ATOM 1397 C C . VAL A 1 185 ? 4.892 4.682 12.378 1.00 88.38 185 VAL A C 1
ATOM 1399 O O . VAL A 1 185 ? 4.310 4.253 13.372 1.00 88.38 185 VAL A O 1
ATOM 1402 N N . PHE A 1 186 ? 5.925 5.516 12.472 1.00 87.56 186 PHE A N 1
ATOM 1403 C CA . PHE A 1 186 ? 6.451 5.991 13.747 1.00 87.56 186 PHE A CA 1
ATOM 1404 C C . PHE A 1 186 ? 5.404 6.771 14.555 1.00 87.56 186 PHE A C 1
ATOM 1406 O O . PHE A 1 186 ? 5.135 6.421 15.707 1.00 87.56 186 PHE A O 1
ATOM 1413 N N . LEU A 1 187 ? 4.745 7.770 13.955 1.00 88.38 187 LEU A N 1
ATOM 1414 C CA . LEU A 1 187 ? 3.677 8.514 14.633 1.00 88.38 187 LEU A CA 1
ATOM 1415 C C . LEU A 1 187 ? 2.496 7.621 15.008 1.00 88.38 187 LEU A C 1
ATOM 1417 O O . LEU A 1 187 ? 1.962 7.714 16.112 1.00 88.38 187 LEU A O 1
ATOM 1421 N N . GLN A 1 188 ? 2.108 6.730 14.103 1.00 89.56 188 GLN A N 1
ATOM 1422 C CA . GLN A 1 188 ? 1.054 5.758 14.324 1.00 89.56 188 GLN A CA 1
ATOM 1423 C C . GLN A 1 188 ? 1.350 4.892 15.553 1.00 89.56 188 GLN A C 1
ATOM 1425 O O . GLN A 1 188 ? 0.477 4.709 16.401 1.00 89.56 188 GLN A O 1
ATOM 1430 N N . ILE A 1 189 ? 2.577 4.386 15.685 1.00 90.50 189 ILE A N 1
ATOM 1431 C CA . ILE A 1 189 ? 2.992 3.606 16.853 1.00 90.50 189 ILE A CA 1
ATOM 1432 C C . ILE A 1 189 ? 2.949 4.485 18.107 1.00 90.50 189 ILE A C 1
ATOM 1434 O O . ILE A 1 189 ? 2.338 4.082 19.089 1.00 90.50 189 ILE A O 1
ATOM 1438 N N . ILE A 1 190 ? 3.487 5.707 18.085 1.00 88.75 190 ILE A N 1
ATOM 1439 C CA . ILE A 1 190 ? 3.463 6.598 19.260 1.00 88.75 190 ILE A CA 1
ATOM 1440 C C . ILE A 1 190 ? 2.039 6.831 19.780 1.00 88.75 190 ILE A C 1
ATOM 1442 O O . ILE A 1 190 ? 1.788 6.696 20.979 1.00 88.75 190 ILE A O 1
ATOM 1446 N N . PHE A 1 191 ? 1.099 7.170 18.896 1.00 86.62 191 PHE A N 1
ATOM 1447 C CA . PHE A 1 191 ? -0.247 7.561 19.315 1.00 86.62 191 PHE A CA 1
ATOM 1448 C C . PHE A 1 191 ? -1.173 6.375 19.589 1.00 86.62 191 PHE A C 1
ATOM 1450 O O . PHE A 1 191 ? -2.050 6.465 20.449 1.00 86.62 191 PHE A O 1
ATOM 1457 N N . VAL A 1 192 ? -1.011 5.268 18.862 1.00 89.44 192 VAL A N 1
ATOM 1458 C CA . VAL A 1 192 ? -2.006 4.186 18.838 1.00 89.44 192 VAL A CA 1
ATOM 1459 C C . VAL A 1 192 ? -1.543 2.948 19.609 1.00 89.44 192 VAL A C 1
ATOM 1461 O O . VAL A 1 192 ? -2.383 2.158 20.040 1.00 89.44 192 VAL A O 1
ATOM 1464 N N . LEU A 1 193 ? -0.243 2.788 19.884 1.00 90.06 193 LEU A N 1
ATOM 1465 C CA . LEU A 1 193 ? 0.290 1.619 20.593 1.00 90.06 193 LEU A CA 1
ATOM 1466 C C . LEU A 1 193 ? -0.383 1.353 21.953 1.00 90.06 193 LEU A C 1
ATOM 1468 O O . LEU A 1 193 ? -0.750 0.199 22.186 1.00 90.06 193 LEU A O 1
ATOM 1472 N N . PRO A 1 194 ? -0.653 2.347 22.828 1.00 87.50 194 PRO A N 1
ATOM 1473 C CA . PRO A 1 194 ? -1.390 2.085 24.065 1.00 87.50 194 PRO A CA 1
ATOM 1474 C C . PRO A 1 194 ? -2.780 1.487 23.811 1.00 87.50 194 PRO A C 1
ATOM 1476 O O . PRO A 1 194 ? -3.178 0.542 24.492 1.00 87.50 194 PRO A O 1
ATOM 1479 N N . ALA A 1 195 ? -3.500 1.973 22.794 1.00 88.62 195 ALA A N 1
ATOM 1480 C CA . ALA A 1 195 ? -4.800 1.428 22.409 1.00 88.62 195 ALA A CA 1
ATOM 1481 C C . ALA A 1 195 ? -4.676 0.001 21.848 1.00 88.62 195 ALA A C 1
ATOM 1483 O O . ALA A 1 195 ? -5.474 -0.862 22.207 1.00 88.62 195 ALA A O 1
ATOM 1484 N N . MET A 1 196 ? -3.649 -0.290 21.040 1.00 90.94 196 MET A N 1
ATOM 1485 C CA . MET A 1 196 ? -3.392 -1.652 20.551 1.00 90.94 196 MET A CA 1
ATOM 1486 C C . MET A 1 196 ? -3.126 -2.629 21.700 1.00 90.94 196 MET A C 1
ATOM 1488 O O . MET A 1 196 ? -3.672 -3.733 21.717 1.00 90.94 196 MET A O 1
ATOM 1492 N N . VAL A 1 197 ? -2.332 -2.215 22.691 1.00 92.44 197 VAL A N 1
ATOM 1493 C CA . VAL A 1 197 ? -2.031 -3.038 23.869 1.00 92.44 197 VAL A CA 1
ATOM 1494 C C . VAL A 1 197 ? -3.291 -3.270 24.707 1.00 92.44 197 VAL A C 1
ATOM 1496 O O . VAL A 1 197 ? -3.562 -4.410 25.084 1.00 92.44 197 VAL A O 1
ATOM 1499 N N . VAL A 1 198 ? -4.108 -2.236 24.948 1.00 89.56 198 VAL A N 1
ATOM 1500 C CA . VAL A 1 198 ? -5.413 -2.385 25.622 1.00 89.56 198 VAL A CA 1
ATOM 1501 C C . VAL A 1 198 ? -6.297 -3.380 24.872 1.00 89.56 198 VAL A C 1
ATOM 1503 O O . VAL A 1 198 ? -6.797 -4.324 25.477 1.00 89.56 198 VAL A O 1
ATOM 1506 N N . ALA A 1 199 ? -6.432 -3.232 23.553 1.00 87.75 199 ALA A N 1
ATOM 1507 C CA . ALA A 1 199 ? -7.244 -4.115 22.717 1.00 87.75 199 ALA A CA 1
ATOM 1508 C C . ALA A 1 199 ? -6.804 -5.589 22.791 1.00 87.75 199 ALA A C 1
ATOM 1510 O O . ALA A 1 199 ? -7.636 -6.494 22.669 1.00 87.75 199 ALA A O 1
ATOM 1511 N N . PHE A 1 200 ? -5.508 -5.833 23.005 1.00 88.69 200 PHE A N 1
ATOM 1512 C CA . PHE A 1 200 ? -4.936 -7.172 23.112 1.00 88.69 200 PHE A CA 1
ATOM 1513 C C . PHE A 1 200 ? -5.102 -7.806 24.503 1.00 88.69 200 PHE A C 1
ATOM 1515 O O . PHE A 1 200 ? -5.290 -9.028 24.601 1.00 88.69 200 PHE A O 1
ATOM 1522 N N . LEU A 1 201 ? -5.016 -6.984 25.557 1.00 88.06 201 LEU A N 1
ATOM 1523 C CA . LEU A 1 201 ? -5.081 -7.393 26.964 1.00 88.06 201 LEU A CA 1
ATOM 1524 C C . LEU A 1 201 ? -6.507 -7.472 27.513 1.00 88.06 201 LEU A C 1
ATOM 1526 O O . LEU A 1 201 ? -6.755 -8.259 28.425 1.00 88.06 201 LEU A O 1
ATOM 1530 N N . GLU A 1 202 ? -7.430 -6.661 26.999 1.00 83.81 202 GLU A N 1
ATOM 1531 C CA . GLU A 1 202 ? -8.793 -6.599 27.517 1.00 83.81 202 GLU A CA 1
ATOM 1532 C C . GLU A 1 202 ? -9.515 -7.952 27.311 1.00 83.81 202 GLU A C 1
ATOM 1534 O O . GLU A 1 202 ? -9.542 -8.478 26.187 1.00 83.81 202 GLU A O 1
ATOM 1539 N N . PRO A 1 203 ? -10.092 -8.546 28.375 1.00 78.62 203 PRO A N 1
ATOM 1540 C CA . PRO A 1 203 ? -10.800 -9.822 28.288 1.00 78.62 203 PRO A CA 1
ATOM 1541 C C . PRO A 1 203 ? -12.108 -9.719 27.482 1.00 78.62 203 PRO A C 1
ATOM 1543 O O . PRO A 1 203 ? -12.628 -8.627 27.232 1.00 78.62 203 PRO A O 1
ATOM 1546 N N . ASP A 1 204 ? -12.625 -10.871 27.038 1.00 69.19 204 ASP A N 1
ATOM 1547 C CA . ASP A 1 204 ? -13.906 -10.957 26.327 1.00 69.19 204 ASP A CA 1
ATOM 1548 C C . ASP A 1 204 ? -15.067 -10.555 27.243 1.00 69.19 204 ASP A C 1
ATOM 1550 O O . ASP A 1 204 ? -15.195 -11.055 28.361 1.00 69.19 204 ASP A O 1
ATOM 1554 N N . GLN A 1 205 ? -15.939 -9.674 26.752 1.00 61.38 205 GLN A N 1
ATOM 1555 C CA . GLN A 1 205 ? -17.180 -9.322 27.441 1.00 61.38 205 GLN A CA 1
ATOM 1556 C C . GLN A 1 205 ? -18.291 -10.267 26.976 1.00 61.38 205 GLN A C 1
ATOM 1558 O O . GLN A 1 205 ? -18.737 -10.202 25.829 1.00 61.38 205 GLN A O 1
ATOM 1563 N N . ILE A 1 206 ? -18.738 -11.157 27.863 1.00 50.19 206 ILE A N 1
ATOM 1564 C CA . ILE A 1 206 ? -19.843 -12.083 27.602 1.00 50.19 206 ILE A CA 1
ATOM 1565 C C . ILE A 1 206 ? -21.122 -11.492 28.215 1.00 50.19 206 ILE A C 1
ATOM 1567 O O . ILE A 1 206 ? -21.231 -11.419 29.433 1.00 50.19 206 ILE A O 1
ATOM 1571 N N . ARG A 1 207 ? -22.072 -11.141 27.331 1.00 48.88 207 ARG A N 1
ATOM 1572 C CA . ARG A 1 207 ? -23.490 -10.734 27.509 1.00 48.88 207 ARG A CA 1
ATOM 1573 C C . ARG A 1 207 ? -23.821 -9.245 27.300 1.00 48.88 207 ARG A C 1
ATOM 1575 O O . ARG A 1 207 ? -23.555 -8.432 28.179 1.00 48.88 207 ARG A O 1
ATOM 1582 N N . PRO A 1 208 ? -24.499 -8.903 26.188 1.00 53.31 208 PRO A N 1
ATOM 1583 C CA . PRO A 1 208 ? -25.372 -7.735 26.143 1.00 53.31 208 PRO A CA 1
ATOM 1584 C C . PRO A 1 208 ? -26.652 -7.987 26.962 1.00 53.31 208 PRO A C 1
ATOM 1586 O O . PRO A 1 208 ? -27.120 -9.125 27.057 1.00 53.31 208 PRO A O 1
ATOM 1589 N N . GLU A 1 209 ? -27.234 -6.931 27.533 1.00 51.88 209 GLU A N 1
ATOM 1590 C CA . GLU A 1 209 ? -28.581 -6.987 28.114 1.00 51.88 209 GLU A CA 1
ATOM 1591 C C . GLU A 1 209 ? -29.618 -7.281 27.006 1.00 51.88 209 GLU A C 1
ATOM 1593 O O . GLU A 1 209 ? -29.551 -6.689 25.923 1.00 51.88 209 GLU A O 1
ATOM 1598 N N . PRO A 1 210 ? -30.585 -8.190 27.237 1.00 52.16 210 PRO A N 1
ATOM 1599 C CA . PRO A 1 210 ? -31.436 -8.753 26.183 1.00 52.16 210 PRO A CA 1
ATOM 1600 C C . PRO A 1 210 ? -32.350 -7.740 25.466 1.00 52.16 210 PRO A C 1
ATOM 1602 O O . PRO A 1 210 ? -32.810 -8.023 24.363 1.00 52.16 210 PRO A O 1
ATOM 1605 N N . GLY A 1 211 ? -32.590 -6.556 26.041 1.00 52.72 211 GLY A N 1
ATOM 1606 C CA . GLY A 1 211 ? -33.533 -5.564 25.505 1.00 52.72 211 GLY A CA 1
ATOM 1607 C C . GLY A 1 211 ? -32.999 -4.652 24.389 1.00 52.72 211 GLY A C 1
ATOM 1608 O O . GLY A 1 211 ? -33.775 -4.231 23.536 1.00 52.72 211 GLY A O 1
ATOM 1609 N N . MET A 1 212 ? -31.692 -4.355 24.344 1.00 51.09 212 MET A N 1
ATOM 1610 C CA . MET A 1 212 ? -31.114 -3.405 23.364 1.00 51.09 212 MET A CA 1
ATOM 1611 C C . MET A 1 212 ? -30.517 -4.078 22.113 1.00 51.09 212 MET A C 1
ATOM 1613 O O . MET A 1 212 ? -30.374 -3.448 21.061 1.00 51.09 212 MET A O 1
ATOM 1617 N N . ALA A 1 213 ? -30.255 -5.387 22.174 1.00 52.22 213 ALA A N 1
ATOM 1618 C CA . ALA A 1 213 ? -29.578 -6.138 21.114 1.00 52.22 213 ALA A CA 1
ATOM 1619 C C . ALA A 1 213 ? -30.364 -6.235 19.785 1.00 52.22 213 ALA A C 1
ATOM 1621 O O . ALA A 1 213 ? -29.762 -6.407 18.721 1.00 52.22 213 ALA A O 1
ATOM 1622 N N . ILE A 1 214 ? -31.697 -6.123 19.820 1.00 53.25 214 ILE A N 1
ATOM 1623 C CA . ILE A 1 214 ? -32.570 -6.391 18.662 1.00 53.25 214 ILE A CA 1
ATOM 1624 C C . ILE A 1 214 ? -32.611 -5.197 17.689 1.00 53.25 214 ILE A C 1
ATOM 1626 O O . ILE A 1 214 ? -32.508 -5.389 16.477 1.00 53.25 214 ILE A O 1
ATOM 1630 N N . ALA A 1 215 ? -32.672 -3.956 18.189 1.00 54.81 215 ALA A N 1
ATOM 1631 C CA . ALA A 1 215 ? -32.784 -2.755 17.348 1.00 54.81 215 ALA A CA 1
ATOM 1632 C C . ALA A 1 215 ? -31.452 -2.333 16.688 1.00 54.81 215 ALA A C 1
ATOM 1634 O O . ALA A 1 215 ? -31.445 -1.723 15.617 1.00 54.81 215 ALA A O 1
ATOM 1635 N N . GLN A 1 216 ? -30.306 -2.674 17.289 1.00 60.91 216 GLN A N 1
ATOM 1636 C CA . GLN A 1 216 ? -28.981 -2.303 16.769 1.00 60.91 216 GLN A CA 1
ATOM 1637 C C . GLN A 1 216 ? -28.352 -3.341 15.834 1.00 60.91 216 GLN A C 1
ATOM 1639 O O . GLN A 1 216 ? -27.378 -3.024 15.144 1.00 60.91 216 GLN A O 1
ATOM 1644 N N . GLY A 1 217 ? -28.918 -4.549 15.744 1.00 64.69 217 GLY A N 1
ATOM 1645 C CA . GLY A 1 217 ? -28.387 -5.626 14.907 1.00 64.69 217 GLY A CA 1
ATOM 1646 C C . GLY A 1 217 ? -28.202 -5.223 13.440 1.00 64.69 217 GLY A C 1
ATOM 1647 O O . GLY A 1 217 ? -27.168 -5.530 12.851 1.00 64.6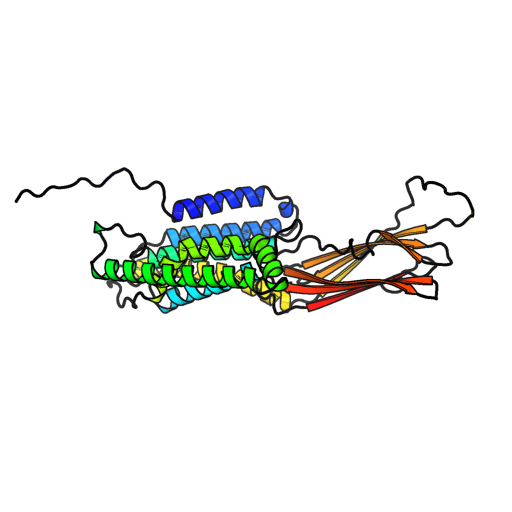9 217 GLY A O 1
ATOM 1648 N N . GLY A 1 218 ? -29.149 -4.473 12.862 1.00 75.50 218 GLY A N 1
ATOM 1649 C CA . GLY A 1 218 ? -29.076 -4.012 11.470 1.00 75.50 218 GLY A CA 1
ATOM 1650 C C . GLY A 1 218 ? -27.937 -3.017 11.215 1.00 75.50 218 GLY A C 1
ATOM 1651 O O . GLY A 1 218 ? -27.110 -3.234 10.331 1.00 75.50 218 GLY A O 1
ATOM 1652 N N . ARG A 1 219 ? -27.836 -1.958 12.032 1.00 77.62 219 ARG A N 1
ATOM 1653 C CA . ARG A 1 219 ? -26.777 -0.936 11.901 1.00 77.62 219 ARG A CA 1
ATOM 1654 C C . ARG A 1 219 ? -25.388 -1.493 12.208 1.00 77.62 219 ARG A C 1
ATOM 1656 O O . ARG A 1 219 ? -24.436 -1.160 11.510 1.00 77.62 219 ARG A O 1
ATOM 1663 N N . ALA A 1 220 ? -25.266 -2.361 13.212 1.00 78.00 220 ALA A N 1
ATOM 1664 C CA . ALA A 1 220 ? -24.001 -3.007 13.547 1.00 78.00 220 ALA A CA 1
ATOM 1665 C C . ALA A 1 220 ? -23.524 -3.948 12.428 1.00 78.00 220 ALA A C 1
ATOM 1667 O O . ALA A 1 220 ? -22.343 -3.933 12.086 1.00 78.00 220 ALA A O 1
ATOM 1668 N N . ARG A 1 221 ? -24.439 -4.714 11.812 1.00 81.00 221 ARG A N 1
ATOM 1669 C CA . ARG A 1 221 ? -24.134 -5.544 10.635 1.00 81.00 221 ARG A CA 1
ATOM 1670 C C . ARG A 1 221 ? -23.740 -4.697 9.429 1.00 81.00 221 ARG A C 1
ATOM 1672 O O . ARG A 1 221 ? -22.763 -5.034 8.775 1.00 81.00 221 ARG A O 1
ATOM 1679 N N . ALA A 1 222 ? -24.437 -3.591 9.171 1.00 83.69 222 ALA A N 1
ATOM 1680 C CA . ALA A 1 222 ? -24.087 -2.673 8.088 1.00 83.69 222 ALA A CA 1
ATOM 1681 C C . ALA A 1 222 ? -22.700 -2.044 8.295 1.00 83.69 222 ALA A C 1
ATOM 1683 O O . ALA A 1 222 ? -21.898 -2.011 7.370 1.00 83.69 222 ALA A O 1
ATOM 1684 N N . ALA A 1 223 ? -22.376 -1.612 9.517 1.00 85.06 223 ALA A N 1
ATOM 1685 C CA . ALA A 1 223 ? -21.054 -1.086 9.852 1.00 85.06 223 ALA A CA 1
ATOM 1686 C C . ALA A 1 223 ? -19.948 -2.142 9.705 1.00 85.06 223 ALA A C 1
ATOM 1688 O O . ALA A 1 223 ? -18.871 -1.838 9.201 1.00 85.06 223 ALA A O 1
ATOM 1689 N N . ALA A 1 224 ? -20.216 -3.384 10.120 1.00 85.38 224 ALA A N 1
ATOM 1690 C CA . ALA A 1 224 ? -19.290 -4.495 9.932 1.00 85.38 224 ALA A CA 1
ATOM 1691 C C . ALA A 1 224 ? -19.090 -4.822 8.449 1.00 85.38 224 ALA A C 1
ATOM 1693 O O . ALA A 1 224 ? -17.956 -5.003 8.019 1.00 85.38 224 ALA A O 1
ATOM 1694 N N . ALA A 1 225 ? -20.168 -4.841 7.663 1.00 86.31 225 ALA A N 1
ATOM 1695 C CA . ALA A 1 225 ? -20.108 -5.051 6.222 1.00 86.31 225 ALA A CA 1
ATOM 1696 C C . ALA A 1 225 ? -19.325 -3.932 5.523 1.00 86.31 225 ALA A C 1
ATOM 1698 O O . ALA A 1 225 ? -18.460 -4.231 4.710 1.00 86.31 225 ALA A O 1
ATOM 1699 N N . LEU A 1 226 ? -19.559 -2.666 5.884 1.00 88.06 226 LEU A N 1
ATOM 1700 C CA . LEU A 1 226 ? -18.808 -1.522 5.359 1.00 88.06 226 LEU A CA 1
ATOM 1701 C C . LEU A 1 226 ? -17.326 -1.599 5.724 1.00 88.06 226 LEU A C 1
ATOM 1703 O O . LEU A 1 226 ? -16.487 -1.435 4.845 1.00 88.06 226 LEU A O 1
ATOM 1707 N N . LEU A 1 227 ? -16.994 -1.923 6.980 1.00 88.00 227 LEU A N 1
ATOM 1708 C CA . LEU A 1 227 ? -15.603 -2.113 7.389 1.00 88.00 227 LEU A CA 1
ATOM 1709 C C . LEU A 1 227 ? -14.950 -3.245 6.590 1.00 88.00 227 LEU A C 1
ATOM 1711 O O . LEU A 1 227 ? -13.883 -3.063 6.011 1.00 88.00 227 LEU A O 1
ATOM 1715 N N . MET A 1 228 ? -15.608 -4.401 6.506 1.00 89.38 228 MET A N 1
ATOM 1716 C CA . MET A 1 228 ? -15.112 -5.527 5.719 1.00 89.38 228 MET A CA 1
ATOM 1717 C C . MET A 1 228 ? -14.931 -5.147 4.253 1.00 89.38 228 MET A C 1
ATOM 1719 O O . MET A 1 228 ? -13.909 -5.486 3.674 1.00 89.38 228 MET A O 1
ATOM 1723 N N . PHE A 1 229 ? -15.862 -4.396 3.667 1.00 89.81 229 PHE A N 1
ATOM 1724 C CA . PHE A 1 229 ? -15.776 -3.943 2.285 1.00 89.81 229 PHE A CA 1
ATOM 1725 C C . PHE A 1 229 ? -14.611 -2.965 2.080 1.00 89.81 229 PHE A C 1
ATOM 1727 O O . PHE A 1 229 ? -13.816 -3.164 1.165 1.00 89.81 229 PHE A O 1
ATOM 1734 N N . THR A 1 230 ? -14.426 -1.985 2.976 1.00 88.94 230 THR A N 1
ATOM 1735 C CA . THR A 1 230 ? -13.261 -1.080 2.931 1.00 88.94 230 THR A CA 1
ATOM 1736 C C . THR A 1 230 ? -11.937 -1.819 3.017 1.00 88.94 230 THR A C 1
ATOM 1738 O O . THR A 1 230 ? -10.986 -1.434 2.348 1.00 88.94 230 THR A O 1
ATOM 1741 N N . LEU A 1 231 ? -11.870 -2.889 3.814 1.00 88.62 231 LEU A N 1
ATOM 1742 C CA . LEU A 1 231 ? -10.650 -3.675 3.964 1.00 88.62 231 LEU A CA 1
ATOM 1743 C C . LEU A 1 231 ? -10.440 -4.656 2.801 1.00 88.62 231 LEU A C 1
ATOM 1745 O O . LEU A 1 231 ? -9.306 -4.899 2.394 1.00 88.62 231 LEU A O 1
ATOM 1749 N N . ALA A 1 232 ? -11.523 -5.207 2.255 1.00 88.00 232 ALA A N 1
ATOM 1750 C CA . ALA A 1 232 ? -11.482 -6.216 1.207 1.00 88.00 232 ALA A CA 1
ATOM 1751 C C . ALA A 1 232 ? -11.217 -5.625 -0.178 1.00 88.00 232 ALA A C 1
ATOM 1753 O O . ALA A 1 232 ? -10.462 -6.232 -0.925 1.00 88.00 232 ALA A O 1
ATOM 1754 N N . ILE A 1 233 ? -11.783 -4.461 -0.526 1.00 86.56 233 ILE A N 1
ATOM 1755 C CA . ILE A 1 233 ? -11.577 -3.828 -1.842 1.00 86.56 233 ILE A CA 1
ATOM 1756 C C . ILE A 1 233 ? -10.100 -3.765 -2.235 1.00 86.56 233 ILE A C 1
ATOM 1758 O O . ILE A 1 233 ? -9.761 -4.293 -3.291 1.00 86.56 233 ILE A O 1
ATOM 1762 N N . PRO A 1 234 ? -9.199 -3.172 -1.435 1.00 81.06 234 PRO A N 1
ATOM 1763 C CA . PRO A 1 234 ? -7.818 -3.031 -1.864 1.00 81.06 234 PRO A CA 1
ATOM 1764 C C . PRO A 1 234 ? -7.118 -4.399 -1.989 1.00 81.06 234 PRO A C 1
ATOM 1766 O O . PRO A 1 234 ? -6.326 -4.600 -2.912 1.00 81.06 234 PRO A O 1
ATOM 1769 N N . LEU A 1 235 ? -7.472 -5.373 -1.141 1.00 83.31 235 LEU A N 1
ATOM 1770 C CA . LEU A 1 235 ? -7.010 -6.763 -1.246 1.00 83.31 235 LEU A CA 1
ATOM 1771 C C . LEU A 1 235 ? -7.480 -7.429 -2.543 1.00 83.31 235 LEU A C 1
ATOM 1773 O O . LEU A 1 235 ? -6.677 -8.025 -3.256 1.00 83.31 235 LEU A O 1
ATOM 1777 N N . VAL A 1 236 ? -8.765 -7.295 -2.870 1.00 85.31 236 VAL A N 1
ATOM 1778 C CA . VAL A 1 236 ? -9.363 -7.835 -4.094 1.00 85.31 236 VAL A CA 1
ATOM 1779 C C . VAL A 1 236 ? -8.748 -7.174 -5.320 1.00 85.31 236 VAL A C 1
ATOM 1781 O O . VAL A 1 236 ? -8.393 -7.882 -6.251 1.00 85.31 236 VAL A O 1
ATOM 1784 N N . LEU A 1 237 ? -8.549 -5.854 -5.310 1.00 79.56 237 LEU A N 1
ATOM 1785 C CA . LEU A 1 237 ? -7.864 -5.136 -6.386 1.00 79.56 237 LEU A CA 1
ATOM 1786 C C . LEU A 1 237 ? -6.433 -5.661 -6.572 1.00 79.56 237 LEU A C 1
ATOM 1788 O O . LEU A 1 237 ? -6.024 -5.944 -7.694 1.00 79.56 237 LEU A O 1
ATOM 1792 N N . SER A 1 238 ? -5.703 -5.879 -5.477 1.00 79.12 238 SER A N 1
ATOM 1793 C CA . SER A 1 238 ? -4.335 -6.414 -5.514 1.00 79.12 238 SER A CA 1
ATOM 1794 C C . SER A 1 238 ? -4.274 -7.852 -6.036 1.00 79.12 238 SER A C 1
ATOM 1796 O O . SER A 1 238 ? -3.369 -8.198 -6.789 1.00 79.12 238 SER A O 1
ATOM 1798 N N . LEU A 1 239 ? -5.247 -8.692 -5.680 1.00 82.69 239 LEU A N 1
ATOM 1799 C CA . LEU A 1 239 ? -5.369 -10.049 -6.221 1.00 82.69 239 LEU A CA 1
ATOM 1800 C C . LEU A 1 239 ? -5.778 -10.035 -7.695 1.00 82.69 239 LEU A C 1
ATOM 1802 O O . LEU A 1 239 ? -5.221 -10.777 -8.497 1.00 82.69 239 LEU A O 1
ATOM 1806 N N . LEU A 1 240 ? -6.715 -9.168 -8.071 1.00 81.00 240 LEU A N 1
ATOM 1807 C CA . LEU A 1 240 ? -7.172 -9.022 -9.446 1.00 81.00 240 LEU A CA 1
ATOM 1808 C C . LEU A 1 240 ? -6.023 -8.559 -10.356 1.00 81.00 240 LEU A C 1
ATOM 1810 O O . LEU A 1 240 ? -5.850 -9.099 -11.447 1.00 81.00 240 LEU A O 1
ATOM 1814 N N . PHE A 1 241 ? -5.175 -7.650 -9.870 1.00 78.69 241 PHE A N 1
ATOM 1815 C CA . PHE A 1 241 ? -3.935 -7.242 -10.532 1.00 78.69 241 PHE A CA 1
ATOM 1816 C C . PHE A 1 241 ? -3.017 -8.432 -10.866 1.00 78.69 241 PHE A C 1
ATOM 1818 O O . PHE A 1 241 ? -2.456 -8.510 -11.959 1.00 78.69 241 PHE A O 1
ATOM 1825 N N . LEU A 1 242 ? -2.913 -9.397 -9.948 1.00 79.75 242 LEU A N 1
ATOM 1826 C CA . LEU A 1 242 ? -2.101 -10.606 -10.097 1.00 79.75 242 LEU A CA 1
ATOM 1827 C C . LEU A 1 242 ? -2.728 -11.692 -10.971 1.00 79.75 242 LEU A C 1
ATOM 1829 O O . LEU A 1 242 ? -2.038 -12.661 -11.286 1.00 79.75 242 LEU A O 1
ATOM 1833 N N . VAL A 1 243 ? -3.997 -11.572 -11.360 1.00 82.94 243 VAL A N 1
ATOM 1834 C CA . VAL A 1 243 ? -4.693 -12.565 -12.199 1.00 82.94 243 VAL A CA 1
ATOM 1835 C C . VAL A 1 243 ? -4.920 -12.037 -13.613 1.00 82.94 243 VAL A C 1
ATOM 1837 O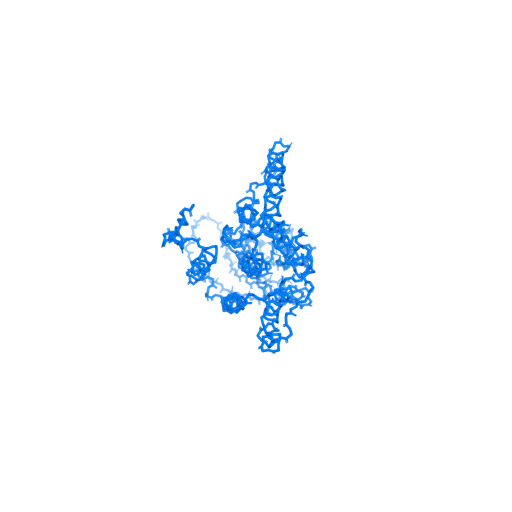 O . VAL A 1 243 ? -4.795 -12.790 -14.575 1.00 82.94 243 VAL A O 1
ATOM 1840 N N . LEU A 1 244 ? -5.192 -10.742 -13.771 1.00 82.44 244 LEU A N 1
ATOM 1841 C CA . LEU A 1 244 ? -5.487 -10.141 -15.071 1.00 82.44 244 LEU A CA 1
ATOM 1842 C C . LEU A 1 244 ? -4.291 -10.209 -16.039 1.00 82.44 244 LEU A C 1
ATOM 1844 O O . LEU A 1 244 ? -3.145 -10.110 -15.598 1.00 82.44 244 LEU A O 1
ATOM 1848 N N . PRO A 1 245 ? -4.522 -10.358 -17.356 1.00 79.38 245 PRO A N 1
ATOM 1849 C CA . PRO A 1 245 ? -3.449 -10.410 -18.346 1.00 79.38 245 PRO A CA 1
ATOM 1850 C C . PRO A 1 245 ? -2.748 -9.053 -18.511 1.00 79.38 245 PRO A C 1
ATOM 1852 O O . PRO A 1 245 ? -3.334 -7.998 -18.255 1.00 79.38 245 PRO A O 1
ATOM 1855 N N . VAL A 1 246 ? -1.494 -9.097 -18.967 1.00 78.06 246 VAL A N 1
ATOM 1856 C CA . VAL A 1 246 ? -0.750 -7.919 -19.436 1.00 78.06 246 VAL A CA 1
ATOM 1857 C C . VAL A 1 246 ? -1.216 -7.597 -20.856 1.00 78.06 246 VAL A C 1
ATOM 1859 O O . VAL A 1 246 ? -1.330 -8.501 -21.682 1.00 78.06 246 VAL A O 1
ATOM 1862 N N . GLN A 1 247 ? -1.498 -6.330 -21.137 1.00 75.00 247 GLN A N 1
ATOM 1863 C CA . GLN A 1 247 ? -1.810 -5.833 -22.475 1.00 75.00 247 GLN A CA 1
ATOM 1864 C C . GLN A 1 247 ? -0.737 -4.834 -22.883 1.00 75.00 247 GLN A C 1
ATOM 1866 O O . GLN A 1 247 ? -0.481 -3.882 -22.156 1.00 75.00 247 GLN A O 1
ATOM 1871 N N . THR A 1 248 ? -0.109 -5.036 -24.034 1.00 70.94 248 THR A N 1
ATOM 1872 C CA . THR A 1 248 ? 0.820 -4.065 -24.612 1.00 70.94 248 THR A CA 1
ATOM 1873 C C . THR A 1 248 ? 0.111 -3.305 -25.724 1.00 70.94 248 THR A C 1
ATOM 1875 O O . THR A 1 248 ? -0.564 -3.886 -26.574 1.00 70.94 248 THR A O 1
ATOM 1878 N N . THR A 1 249 ? 0.207 -1.981 -25.684 1.00 72.75 249 THR A N 1
ATOM 1879 C CA . THR A 1 249 ? -0.282 -1.090 -26.734 1.00 72.75 249 THR A CA 1
ATOM 1880 C C . THR A 1 249 ? 0.879 -0.274 -27.250 1.00 72.75 249 THR A C 1
ATOM 1882 O O . THR A 1 249 ? 1.667 0.262 -26.481 1.00 72.75 249 THR A O 1
ATOM 1885 N N . ALA A 1 250 ? 1.010 -0.191 -28.566 1.00 69.62 250 ALA A N 1
ATOM 1886 C CA . ALA A 1 250 ? 2.228 0.299 -29.175 1.00 69.62 250 ALA A CA 1
ATOM 1887 C C . ALA A 1 250 ? 1.883 1.247 -30.325 1.00 69.62 250 ALA A C 1
ATOM 1889 O O . ALA A 1 250 ? 1.110 0.904 -31.220 1.00 69.62 250 ALA A O 1
ATOM 1890 N N . THR A 1 251 ? 2.448 2.454 -30.305 1.00 74.38 251 THR A N 1
ATOM 1891 C CA . THR A 1 251 ? 2.227 3.476 -31.330 1.00 74.38 251 THR A CA 1
ATOM 1892 C C . THR A 1 251 ? 3.552 4.038 -31.838 1.00 74.38 251 THR A C 1
ATOM 1894 O O . THR A 1 251 ? 4.538 4.180 -31.117 1.00 74.38 251 THR A O 1
ATOM 1897 N N . THR A 1 252 ? 3.602 4.354 -33.130 1.00 69.44 252 THR A N 1
ATOM 1898 C CA . THR A 1 252 ? 4.779 4.988 -33.728 1.00 69.44 252 THR A CA 1
ATOM 1899 C C . THR A 1 252 ? 4.341 6.246 -34.449 1.00 69.44 252 THR A C 1
ATOM 1901 O O . THR A 1 252 ? 3.433 6.208 -35.277 1.00 69.44 252 THR A O 1
ATOM 1904 N N . SER A 1 253 ? 4.989 7.365 -34.147 1.00 69.12 253 SER A N 1
ATOM 1905 C CA . SER A 1 253 ? 4.714 8.640 -34.800 1.00 69.12 253 SER A CA 1
ATOM 1906 C C . SER A 1 253 ? 5.973 9.120 -35.510 1.00 69.12 253 SER A C 1
ATOM 1908 O O . SER A 1 253 ? 7.073 9.120 -34.954 1.00 69.12 253 SER A O 1
ATOM 1910 N N . LEU A 1 254 ? 5.835 9.492 -36.784 1.00 62.00 254 LEU A N 1
ATOM 1911 C CA . LEU A 1 254 ? 6.880 10.259 -37.452 1.00 62.00 254 LEU A CA 1
ATOM 1912 C C . LEU A 1 254 ? 6.744 11.708 -36.998 1.00 62.00 254 LEU A C 1
ATOM 1914 O O . LEU A 1 254 ? 5.780 12.379 -37.356 1.00 62.00 254 LEU A O 1
ATOM 1918 N N . SER A 1 255 ? 7.722 12.192 -36.239 1.00 57.38 255 SER A N 1
ATOM 1919 C CA . SER A 1 255 ? 7.918 13.628 -36.093 1.00 57.38 255 SER A CA 1
ATOM 1920 C C . SER A 1 255 ? 8.858 14.076 -37.212 1.00 57.38 255 SER A C 1
ATOM 1922 O O . SER A 1 255 ? 9.998 13.602 -37.242 1.00 57.38 255 SER A O 1
ATOM 1924 N N . PRO A 1 256 ? 8.452 14.982 -38.120 1.00 52.25 256 PRO A N 1
ATOM 1925 C CA . PRO A 1 256 ? 9.423 15.655 -38.970 1.00 52.25 256 PRO A CA 1
ATOM 1926 C C . PRO A 1 256 ? 10.442 16.368 -38.069 1.00 52.25 256 PRO A C 1
ATOM 1928 O O . PRO A 1 256 ? 10.103 16.835 -36.977 1.00 52.25 256 PRO A O 1
ATOM 1931 N N . ALA A 1 257 ? 11.708 16.400 -38.484 1.00 49.25 257 ALA A N 1
ATOM 1932 C CA . ALA A 1 257 ? 12.753 17.131 -37.778 1.00 49.25 257 ALA A CA 1
ATOM 1933 C C . ALA A 1 257 ? 12.478 18.642 -37.891 1.00 49.25 257 ALA A C 1
ATOM 1935 O O . ALA A 1 257 ? 12.982 19.307 -38.787 1.00 49.25 257 ALA A O 1
ATOM 1936 N N . SER A 1 258 ? 11.624 19.188 -37.027 1.00 40.12 258 SER A N 1
ATOM 1937 C CA . SER A 1 258 ? 11.401 20.628 -36.915 1.00 40.12 258 SER A CA 1
ATOM 1938 C C . SER A 1 258 ? 12.255 21.184 -35.775 1.00 40.12 258 SER A C 1
ATOM 1940 O O . SER A 1 258 ? 11.912 21.020 -34.605 1.00 40.12 258 SER A O 1
ATOM 1942 N N . GLY A 1 259 ? 13.369 21.824 -36.129 1.00 40.38 259 GLY A N 1
ATOM 1943 C CA . GLY A 1 259 ? 14.226 22.593 -35.221 1.00 40.38 259 GLY A CA 1
ATOM 1944 C C . GLY A 1 259 ? 15.683 22.596 -35.693 1.00 40.38 259 GLY A C 1
ATOM 1945 O O . GLY A 1 259 ? 16.160 21.540 -36.109 1.00 40.38 259 GLY A O 1
ATOM 1946 N N . PRO A 1 260 ? 16.378 23.751 -35.693 1.00 36.66 260 PRO A N 1
ATOM 1947 C CA . PRO A 1 260 ? 17.677 23.900 -36.334 1.00 36.66 260 PRO A CA 1
ATOM 1948 C C . PRO A 1 260 ? 18.700 23.026 -35.615 1.00 36.66 260 PRO A C 1
ATOM 1950 O O . PRO A 1 260 ? 19.014 23.232 -34.446 1.00 36.66 260 PRO A O 1
ATOM 1953 N N . ILE A 1 261 ? 19.213 22.031 -36.330 1.00 44.78 261 ILE A N 1
ATOM 1954 C CA . ILE A 1 261 ? 20.441 21.349 -35.950 1.00 44.78 261 ILE A CA 1
ATOM 1955 C C . ILE A 1 261 ? 21.531 22.418 -36.037 1.00 44.78 261 ILE A C 1
ATOM 1957 O O . ILE A 1 261 ? 21.694 23.024 -37.099 1.00 44.78 261 ILE A O 1
ATOM 1961 N N . GLU A 1 262 ? 22.259 22.664 -34.945 1.00 37.81 262 GLU A N 1
ATOM 1962 C CA . GLU A 1 262 ? 23.593 23.256 -35.033 1.00 37.81 262 GLU A CA 1
ATOM 1963 C C . GLU A 1 262 ? 24.391 22.396 -36.014 1.00 37.81 262 GLU A C 1
ATOM 1965 O O . GLU A 1 262 ? 24.843 21.293 -35.701 1.00 37.81 262 GLU A O 1
ATOM 1970 N N . GLN A 1 263 ? 24.461 22.875 -37.256 1.00 39.72 263 GLN A N 1
ATOM 1971 C CA . GLN A 1 263 ? 25.221 22.284 -38.339 1.00 39.72 263 GLN A CA 1
ATOM 1972 C C . GLN A 1 263 ? 26.700 22.367 -37.964 1.00 39.72 263 GLN A C 1
ATOM 1974 O O . GLN A 1 263 ? 27.406 23.298 -38.339 1.00 39.72 263 GLN A O 1
ATOM 1979 N N . SER A 1 264 ? 27.188 21.365 -37.240 1.00 38.16 264 SER A N 1
ATOM 1980 C CA . SER A 1 264 ? 28.598 21.006 -37.303 1.00 38.16 264 SER A CA 1
ATOM 1981 C C . SER A 1 264 ? 28.818 20.363 -38.671 1.00 38.16 264 SER A C 1
ATOM 1983 O O . SER A 1 264 ? 28.429 19.236 -38.970 1.00 38.16 264 SER A O 1
ATOM 1985 N N . SER A 1 265 ? 29.348 21.195 -39.556 1.00 42.62 265 SER A N 1
ATOM 1986 C CA . SER A 1 265 ? 29.666 20.937 -40.948 1.00 42.62 265 SER A CA 1
ATOM 1987 C C . SER A 1 265 ? 30.585 19.725 -41.119 1.00 42.62 265 SER A C 1
ATOM 1989 O O . SER A 1 265 ? 31.738 19.789 -40.699 1.00 42.62 265 SER A O 1
ATOM 1991 N N . THR A 1 266 ? 30.107 18.657 -41.772 1.00 40.38 266 THR A N 1
ATOM 1992 C CA . THR A 1 266 ? 30.689 18.037 -42.993 1.00 40.38 266 THR A CA 1
ATOM 1993 C C . THR A 1 266 ? 30.013 16.689 -43.321 1.00 40.38 266 THR A C 1
ATOM 1995 O O . THR A 1 266 ? 30.338 15.658 -42.743 1.00 40.38 266 THR A O 1
ATOM 1998 N N . GLY A 1 267 ? 29.098 16.679 -44.305 1.00 36.94 267 GLY A N 1
ATOM 1999 C CA . GLY A 1 267 ? 28.642 15.464 -45.009 1.00 36.94 267 GLY A CA 1
ATOM 2000 C C . GLY A 1 267 ? 27.116 15.338 -45.208 1.00 36.94 267 GLY A C 1
ATOM 2001 O O . GLY A 1 267 ? 26.359 15.640 -44.287 1.00 36.94 267 GLY A O 1
ATOM 2002 N N . PRO A 1 268 ? 26.626 14.870 -46.381 1.00 43.97 268 PRO A N 1
ATOM 2003 C CA . PRO A 1 268 ? 25.202 14.700 -46.650 1.00 43.97 268 PRO A CA 1
ATOM 2004 C C . PRO A 1 268 ? 24.732 13.345 -46.109 1.00 43.97 268 PRO A C 1
ATOM 2006 O O . PRO A 1 268 ? 24.732 12.335 -46.809 1.00 43.97 268 PRO A O 1
ATOM 2009 N N . ALA A 1 269 ? 24.323 13.318 -44.848 1.00 52.34 269 ALA A N 1
ATOM 2010 C CA . ALA A 1 269 ? 23.469 12.258 -44.334 1.00 52.34 269 ALA A CA 1
ATOM 2011 C C . ALA A 1 269 ? 22.331 12.927 -43.572 1.00 52.34 269 ALA A C 1
ATOM 2013 O O . ALA A 1 269 ? 22.498 13.356 -42.433 1.00 52.34 269 ALA A O 1
ATOM 2014 N N . THR A 1 270 ? 21.180 13.070 -44.225 1.00 60.62 270 THR A N 1
ATOM 2015 C CA . THR A 1 270 ? 19.942 13.477 -43.564 1.00 60.62 270 THR A CA 1
ATOM 2016 C C . THR A 1 270 ? 19.599 12.415 -42.523 1.00 60.62 270 THR A C 1
ATOM 2018 O O . THR A 1 270 ? 19.113 11.335 -42.854 1.00 60.62 270 THR A O 1
ATOM 2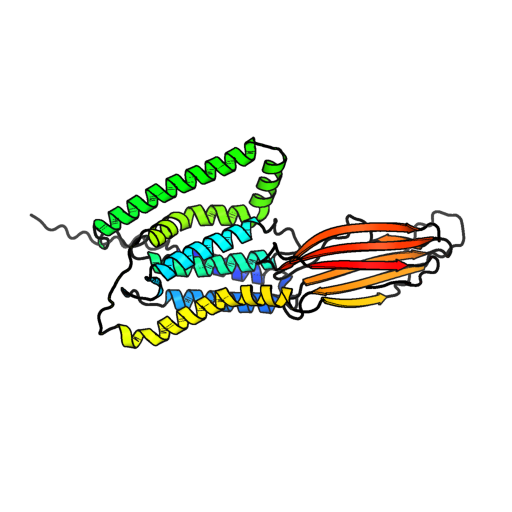021 N N . SER A 1 271 ? 19.906 12.688 -41.255 1.00 68.19 271 SER A N 1
ATOM 2022 C CA . SER A 1 271 ? 19.487 11.829 -40.157 1.00 68.19 271 SER A CA 1
ATOM 2023 C C . SER A 1 271 ? 17.971 11.945 -40.014 1.00 68.19 271 SER A C 1
ATOM 2025 O O . SER A 1 271 ? 17.424 12.994 -39.675 1.00 68.19 271 SER A O 1
ATOM 2027 N N . LEU A 1 272 ? 17.268 10.863 -40.333 1.00 80.56 272 LEU A N 1
ATOM 2028 C CA . LEU A 1 272 ? 15.832 10.763 -40.104 1.00 80.56 272 LEU A CA 1
ATOM 2029 C C . LEU A 1 272 ? 15.628 10.289 -38.671 1.00 80.56 272 LEU A C 1
ATOM 2031 O O . LEU A 1 272 ? 16.321 9.379 -38.224 1.00 80.56 272 LEU A O 1
ATOM 2035 N N . CYS A 1 273 ? 14.696 10.910 -37.953 1.00 81.88 273 CYS A N 1
ATOM 2036 C CA . CYS A 1 273 ? 14.377 10.552 -36.576 1.00 81.88 273 CYS A CA 1
ATOM 2037 C C . CYS A 1 273 ? 12.905 10.171 -36.449 1.00 81.88 273 CYS A C 1
ATOM 2039 O O . CYS A 1 273 ? 12.046 10.756 -37.108 1.00 81.88 273 CYS A O 1
ATOM 2041 N N . ARG A 1 274 ? 12.603 9.226 -35.557 1.00 82.38 274 ARG A N 1
ATOM 2042 C CA . ARG A 1 274 ? 11.236 8.784 -35.258 1.00 82.38 274 ARG A CA 1
ATOM 2043 C C . ARG A 1 274 ? 11.049 8.603 -33.763 1.00 82.38 274 ARG A C 1
ATOM 2045 O O . ARG A 1 274 ? 11.971 8.187 -33.061 1.00 82.38 274 ARG A O 1
ATOM 2052 N N . THR A 1 275 ? 9.857 8.947 -33.297 1.00 82.56 275 THR A N 1
ATOM 2053 C CA . THR A 1 275 ? 9.423 8.753 -31.917 1.00 82.56 275 THR A CA 1
ATOM 2054 C C . THR A 1 275 ? 8.600 7.476 -31.816 1.00 82.56 275 THR A C 1
ATOM 2056 O O . THR A 1 275 ? 7.720 7.199 -32.638 1.00 82.56 275 THR A O 1
ATOM 2059 N N . PHE A 1 276 ? 8.916 6.685 -30.805 1.00 78.75 276 PHE A N 1
ATOM 2060 C CA . PHE A 1 276 ? 8.331 5.391 -30.511 1.00 78.75 276 PHE A CA 1
ATOM 2061 C C . PHE A 1 276 ? 7.723 5.474 -29.121 1.00 78.75 276 PHE A C 1
ATOM 2063 O O . PHE A 1 276 ? 8.454 5.652 -28.150 1.00 78.75 276 PHE A O 1
ATOM 2070 N N . ASN A 1 277 ? 6.401 5.355 -29.046 1.00 77.62 277 ASN A N 1
ATOM 2071 C CA . ASN A 1 277 ? 5.668 5.390 -27.790 1.00 77.62 277 ASN A CA 1
ATOM 2072 C C . ASN A 1 277 ? 4.969 4.044 -27.620 1.00 77.62 277 ASN A C 1
ATOM 2074 O O . ASN A 1 277 ? 4.093 3.688 -28.408 1.00 77.62 277 ASN A O 1
ATOM 2078 N N . ALA A 1 278 ? 5.372 3.280 -26.620 1.00 71.88 278 ALA A N 1
ATOM 2079 C CA . ALA A 1 278 ? 4.726 2.037 -26.252 1.00 71.88 278 ALA A CA 1
ATOM 2080 C C . ALA A 1 278 ? 4.275 2.132 -24.802 1.00 71.88 278 ALA A C 1
ATOM 2082 O O . ALA A 1 278 ? 5.034 2.580 -23.955 1.00 71.88 278 ALA A O 1
ATOM 2083 N N . ASP A 1 279 ? 3.071 1.665 -24.526 1.00 73.00 279 ASP A N 1
ATOM 2084 C CA . ASP A 1 279 ? 2.498 1.640 -23.193 1.00 73.00 279 ASP A CA 1
ATOM 2085 C C . ASP A 1 279 ? 2.169 0.185 -22.867 1.00 73.00 279 ASP A C 1
ATOM 2087 O O . ASP A 1 279 ? 1.424 -0.482 -23.595 1.00 73.00 279 ASP A O 1
ATOM 2091 N N . ALA A 1 280 ? 2.750 -0.343 -21.789 1.00 73.06 280 ALA A N 1
ATOM 2092 C CA . ALA A 1 280 ? 2.354 -1.646 -21.271 1.00 73.06 280 ALA A CA 1
ATOM 2093 C C . ALA A 1 280 ? 1.394 -1.466 -20.102 1.00 73.06 280 ALA A C 1
ATOM 2095 O O . ALA A 1 280 ? 1.734 -0.885 -19.071 1.00 73.06 280 ALA A O 1
ATOM 2096 N N . LEU A 1 281 ? 0.202 -2.028 -20.261 1.00 73.56 281 LEU A N 1
ATOM 2097 C CA . LEU A 1 281 ? -0.870 -1.998 -19.288 1.00 73.56 281 LEU A CA 1
ATOM 2098 C C . LEU A 1 281 ? -0.927 -3.324 -18.537 1.00 73.56 281 LEU A C 1
ATOM 2100 O O . LEU A 1 281 ? -1.187 -4.386 -19.108 1.00 73.56 281 LEU A O 1
ATOM 2104 N N . VAL A 1 282 ? -0.737 -3.269 -17.224 1.00 71.00 282 VAL A N 1
ATOM 2105 C CA . VAL A 1 282 ? -0.850 -4.438 -16.344 1.00 71.00 282 VAL A CA 1
ATOM 2106 C C . VAL A 1 282 ? -2.109 -4.301 -15.516 1.00 71.00 282 VAL A C 1
ATOM 2108 O O . VAL A 1 282 ? -2.263 -3.324 -14.789 1.00 71.00 282 VAL A O 1
ATOM 2111 N N . GLY A 1 283 ? -3.007 -5.283 -15.609 1.00 64.44 283 GLY A N 1
ATOM 2112 C CA . GLY A 1 283 ? -4.240 -5.287 -14.827 1.00 64.44 283 GLY A CA 1
ATOM 2113 C C . GLY A 1 283 ? -5.293 -4.322 -15.373 1.00 64.44 283 GLY A C 1
ATOM 2114 O O . GLY A 1 283 ? -5.405 -3.177 -14.940 1.00 64.44 283 GLY A O 1
ATOM 2115 N N . ARG A 1 284 ? -6.128 -4.798 -16.307 1.00 63.22 284 ARG A N 1
ATOM 2116 C CA . ARG A 1 284 ? -7.295 -4.053 -16.812 1.00 63.22 284 ARG A CA 1
ATOM 2117 C C . ARG A 1 284 ? -8.202 -3.611 -15.655 1.00 63.22 284 ARG A C 1
ATOM 2119 O O . ARG A 1 284 ? -8.846 -4.439 -15.020 1.00 63.22 284 ARG A O 1
ATOM 2126 N N . GLY A 1 285 ? -8.278 -2.305 -15.409 1.00 56.84 285 GLY A N 1
ATOM 2127 C CA . GLY A 1 285 ? -9.099 -1.762 -14.328 1.00 56.84 285 GLY A CA 1
ATOM 2128 C C . GLY A 1 285 ? -8.508 -1.920 -12.922 1.00 56.84 285 GLY A C 1
ATOM 2129 O O . GLY A 1 285 ? -9.287 -1.830 -11.986 1.00 56.84 285 GLY A O 1
ATOM 2130 N N . VAL A 1 286 ? -7.186 -2.136 -12.771 1.00 56.62 286 VAL A N 1
ATOM 2131 C CA . VAL A 1 286 ? -6.362 -1.924 -11.543 1.00 56.62 286 VAL A CA 1
ATOM 2132 C C . VAL A 1 286 ? -4.958 -1.420 -11.951 1.00 56.62 286 VAL A C 1
ATOM 2134 O O . VAL A 1 286 ? -3.928 -1.891 -11.493 1.00 56.62 286 VAL A O 1
ATOM 2137 N N . GLN A 1 287 ? -4.924 -0.525 -12.930 1.00 63.28 287 GLN A N 1
ATOM 2138 C CA . GLN A 1 287 ? -3.870 -0.443 -13.940 1.00 63.28 287 GLN A CA 1
ATOM 2139 C C . GLN A 1 287 ? -2.529 0.093 -13.427 1.00 63.28 287 GLN A C 1
ATOM 2141 O O . GLN A 1 287 ? -2.453 1.180 -12.853 1.00 63.28 287 GLN A O 1
ATOM 2146 N N . ALA A 1 288 ? -1.465 -0.640 -13.754 1.00 65.94 288 ALA A N 1
ATOM 2147 C CA . ALA A 1 288 ? -0.129 -0.084 -13.885 1.00 65.94 288 ALA A CA 1
ATOM 2148 C C . ALA A 1 288 ? 0.097 0.272 -15.357 1.00 65.94 288 ALA A C 1
ATOM 2150 O O . ALA A 1 288 ? 0.077 -0.627 -16.199 1.00 65.94 288 ALA A O 1
ATOM 2151 N N . ASP A 1 289 ? 0.252 1.560 -15.657 1.00 70.62 289 ASP A N 1
ATOM 2152 C CA . ASP A 1 289 ? 0.679 2.026 -16.973 1.00 70.62 289 ASP A CA 1
ATOM 2153 C C . ASP A 1 289 ? 2.190 2.236 -16.940 1.00 70.62 289 ASP A C 1
ATOM 2155 O O . ASP A 1 289 ? 2.713 2.946 -16.079 1.00 70.62 289 ASP A O 1
ATOM 2159 N N . ILE A 1 290 ? 2.896 1.548 -17.827 1.00 74.19 290 ILE A N 1
ATOM 2160 C CA . ILE A 1 290 ? 4.343 1.639 -17.942 1.00 74.19 290 ILE A CA 1
ATOM 2161 C C . ILE A 1 290 ? 4.626 2.262 -19.306 1.00 74.19 290 ILE A C 1
ATOM 2163 O O . ILE A 1 290 ? 4.778 1.523 -20.287 1.00 74.19 290 ILE A O 1
ATOM 2167 N N . PRO A 1 291 ? 4.670 3.604 -19.373 1.00 73.50 291 PRO A N 1
ATOM 2168 C CA . PRO A 1 291 ? 4.931 4.292 -20.616 1.00 73.50 291 PRO A CA 1
ATOM 2169 C C . PRO A 1 291 ? 6.407 4.177 -20.969 1.00 73.50 291 PRO A C 1
ATOM 2171 O O . PRO A 1 291 ? 7.299 4.340 -20.133 1.00 73.50 291 PRO A O 1
ATOM 2174 N N . LEU A 1 292 ? 6.660 3.941 -22.243 1.00 75.06 292 LEU A N 1
ATOM 2175 C CA . LEU A 1 292 ? 7.976 3.855 -22.835 1.00 75.06 292 LEU A CA 1
ATOM 2176 C C . LEU A 1 292 ? 7.984 4.767 -24.056 1.00 75.06 292 LEU A C 1
ATOM 2178 O O . LEU A 1 292 ? 7.424 4.454 -25.101 1.00 75.06 292 LEU A O 1
ATOM 2182 N N . SER A 1 293 ? 8.613 5.927 -23.903 1.00 77.25 293 SER A N 1
ATOM 2183 C CA . SER A 1 293 ? 8.772 6.912 -24.970 1.00 77.25 293 SER A CA 1
ATOM 2184 C C . SER A 1 293 ? 10.243 7.012 -25.320 1.00 77.25 293 SER A C 1
ATOM 2186 O O . SER A 1 293 ? 11.044 7.472 -24.510 1.00 77.25 293 SER A O 1
ATOM 2188 N N . ALA A 1 294 ? 10.579 6.666 -26.552 1.00 78.31 294 ALA A N 1
ATOM 2189 C CA . ALA A 1 294 ? 11.941 6.682 -27.039 1.00 78.31 294 ALA A CA 1
ATOM 2190 C C . ALA A 1 294 ? 12.033 7.347 -28.413 1.00 78.31 294 ALA A C 1
ATOM 2192 O O . ALA A 1 294 ? 11.132 7.232 -29.243 1.00 78.31 294 ALA A O 1
ATOM 2193 N N . ARG A 1 295 ? 13.149 8.018 -28.696 1.00 83.69 295 ARG A N 1
ATOM 2194 C CA . ARG A 1 295 ? 13.434 8.587 -30.016 1.00 83.69 295 ARG A CA 1
ATOM 2195 C C . ARG A 1 295 ? 14.751 8.055 -30.532 1.00 83.69 295 ARG A C 1
ATOM 2197 O O . ARG A 1 295 ? 15.777 8.177 -29.868 1.00 83.69 295 ARG A O 1
ATOM 2204 N N . ALA A 1 296 ? 14.724 7.526 -31.746 1.00 84.69 296 ALA A N 1
ATOM 2205 C CA . ALA A 1 296 ? 15.923 7.093 -32.446 1.00 84.69 296 ALA A CA 1
ATOM 2206 C C . ALA A 1 296 ? 16.048 7.809 -33.787 1.00 84.69 296 ALA A C 1
ATOM 2208 O O . ALA A 1 296 ? 15.047 8.159 -34.418 1.00 84.69 296 ALA A O 1
ATOM 2209 N N . CYS A 1 297 ? 17.290 8.009 -34.204 1.00 86.25 297 CYS A N 1
ATOM 2210 C CA . CYS A 1 297 ? 17.670 8.559 -35.489 1.00 86.25 297 CYS A CA 1
ATOM 2211 C C . CYS A 1 297 ? 18.548 7.558 -36.242 1.00 86.25 297 CYS A C 1
ATOM 2213 O O . CYS A 1 297 ? 19.212 6.718 -35.637 1.00 86.25 297 CYS A O 1
ATOM 2215 N N . TRP A 1 298 ? 18.561 7.635 -37.565 1.00 86.94 298 TRP A N 1
ATOM 2216 C CA . TRP A 1 298 ? 19.366 6.746 -38.399 1.00 86.94 298 TRP A CA 1
ATOM 2217 C C . TRP A 1 298 ? 19.906 7.475 -39.623 1.00 86.94 298 TRP A C 1
ATOM 2219 O O . TRP A 1 298 ? 19.331 8.456 -40.093 1.00 86.94 298 TRP A O 1
ATOM 2229 N N . ASN A 1 299 ? 21.020 6.970 -40.151 1.00 85.19 299 ASN A N 1
ATOM 2230 C CA . ASN A 1 299 ? 21.706 7.523 -41.324 1.00 85.19 299 ASN A CA 1
ATOM 2231 C C . ASN A 1 299 ? 21.936 6.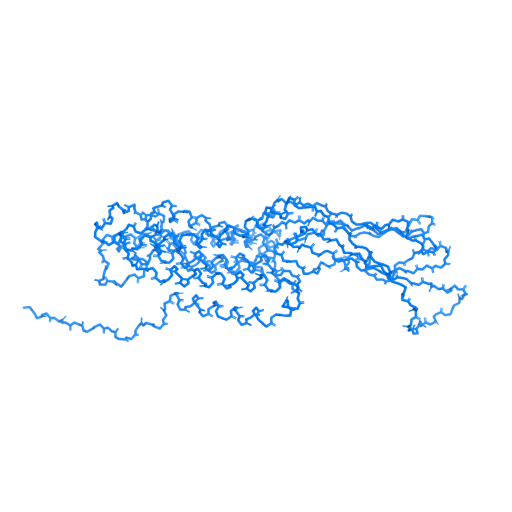484 -42.442 1.00 85.19 299 ASN A C 1
ATOM 2233 O O . ASN A 1 299 ? 22.761 6.695 -43.328 1.00 85.19 299 ASN A O 1
ATOM 2237 N N . GLY A 1 300 ? 21.268 5.326 -42.379 1.00 81.25 300 GLY A N 1
ATOM 2238 C CA . GLY A 1 300 ? 21.444 4.221 -43.330 1.00 81.25 300 GLY A CA 1
ATOM 2239 C C . GLY A 1 300 ? 22.627 3.295 -43.021 1.00 81.25 300 GLY A C 1
ATOM 2240 O O . GLY A 1 300 ? 22.662 2.173 -43.528 1.00 81.25 300 GLY A O 1
ATOM 2241 N N . ARG A 1 301 ? 23.576 3.725 -42.174 1.00 84.12 301 ARG A N 1
ATOM 2242 C CA . ARG A 1 301 ? 24.709 2.911 -41.701 1.00 84.12 301 ARG A CA 1
ATOM 2243 C C . ARG A 1 301 ? 24.491 2.400 -40.281 1.00 84.12 301 ARG A C 1
ATOM 2245 O O . ARG A 1 301 ? 24.750 1.230 -40.027 1.00 84.12 301 ARG A O 1
ATOM 2252 N N . VAL A 1 302 ? 24.006 3.260 -39.387 1.00 86.44 302 VAL A N 1
ATOM 2253 C CA . VAL A 1 302 ? 23.780 2.962 -37.967 1.00 86.44 302 VAL A CA 1
ATOM 2254 C C . VAL A 1 302 ? 22.502 3.656 -37.488 1.00 86.44 302 VAL A C 1
ATOM 2256 O O . VAL A 1 302 ? 22.193 4.769 -37.922 1.00 86.44 302 VAL A O 1
ATOM 2259 N N . ALA A 1 303 ? 21.770 2.998 -36.589 1.00 85.56 303 ALA A N 1
ATOM 2260 C CA . ALA A 1 303 ? 20.724 3.604 -35.773 1.00 85.56 303 ALA A CA 1
ATOM 2261 C C . ALA A 1 303 ? 21.290 4.034 -34.407 1.00 85.56 303 ALA A C 1
ATOM 2263 O O . ALA A 1 303 ? 21.973 3.266 -33.727 1.00 85.56 303 ALA A O 1
ATOM 2264 N N . SER A 1 304 ? 20.995 5.265 -33.998 1.00 84.44 304 SER A N 1
ATOM 2265 C CA . SER A 1 304 ? 21.436 5.864 -32.738 1.00 84.44 304 SER A CA 1
ATOM 2266 C C . SER A 1 304 ? 20.255 6.458 -31.976 1.00 84.44 304 SER A C 1
ATOM 2268 O O . SER A 1 304 ? 19.314 6.986 -32.565 1.00 84.44 304 SER A O 1
ATOM 2270 N N . GLU A 1 305 ? 20.299 6.407 -30.652 1.00 81.88 305 GLU A N 1
ATOM 2271 C CA . GLU A 1 305 ? 19.319 7.096 -29.809 1.00 81.88 305 GLU A CA 1
ATOM 2272 C C . GLU A 1 305 ? 19.469 8.623 -29.909 1.00 81.88 305 GLU A C 1
ATOM 2274 O O . GLU A 1 305 ? 20.577 9.138 -30.052 1.00 81.88 305 GLU A O 1
ATOM 2279 N N . SER A 1 306 ? 18.347 9.330 -29.768 1.00 79.44 306 SER A N 1
ATOM 2280 C CA . SER A 1 306 ? 18.299 10.757 -29.442 1.00 79.44 306 SER A CA 1
ATOM 2281 C C . SER A 1 306 ? 17.867 11.026 -27.990 1.00 79.44 306 SER A C 1
ATOM 2283 O O . SER A 1 306 ? 18.508 11.847 -27.343 1.00 79.44 306 SER A O 1
ATOM 2285 N N . TYR A 1 307 ? 16.811 10.373 -27.481 1.00 75.94 307 TYR A N 1
ATOM 2286 C CA . TYR A 1 307 ? 16.395 10.449 -26.068 1.00 75.94 307 TYR A CA 1
ATOM 2287 C C . TYR A 1 307 ? 15.525 9.246 -25.665 1.00 75.94 307 TYR A C 1
ATOM 2289 O O . TYR A 1 307 ? 14.944 8.586 -26.535 1.00 75.94 307 TYR A O 1
ATOM 2297 N N . GLY A 1 308 ? 15.353 9.014 -24.356 1.00 67.00 308 GLY A N 1
ATOM 2298 C CA . GLY A 1 308 ? 14.360 8.065 -23.836 1.00 67.00 308 GLY A CA 1
ATOM 2299 C C . GLY A 1 308 ? 14.782 6.598 -23.912 1.00 67.00 308 GLY A C 1
ATOM 2300 O O . GLY A 1 308 ? 13.968 5.714 -23.656 1.00 67.00 308 GLY A O 1
ATOM 2301 N N . MET A 1 309 ? 16.042 6.327 -24.269 1.00 66.38 309 MET A N 1
ATOM 2302 C CA . MET A 1 309 ? 16.654 4.995 -24.185 1.00 66.38 309 MET A CA 1
ATOM 2303 C C . MET A 1 309 ? 17.889 4.971 -23.268 1.00 66.38 309 MET A C 1
ATOM 2305 O O . MET A 1 309 ? 18.548 3.934 -23.151 1.00 66.38 309 MET A O 1
ATOM 2309 N N . ASN A 1 310 ? 18.193 6.087 -22.599 1.00 65.31 310 ASN A N 1
ATOM 2310 C CA . ASN A 1 310 ? 19.220 6.168 -21.571 1.00 65.31 310 ASN A CA 1
ATOM 2311 C C . ASN A 1 310 ? 18.731 5.581 -20.244 1.00 65.31 310 ASN A C 1
ATOM 2313 O O . ASN A 1 310 ? 17.556 5.667 -19.887 1.00 65.31 310 ASN A O 1
ATOM 2317 N N . SER A 1 311 ? 19.669 5.046 -19.459 1.00 60.69 311 SER A N 1
ATOM 2318 C CA . SER A 1 311 ? 19.391 4.494 -18.126 1.00 60.69 311 SER A CA 1
ATOM 2319 C C . SER A 1 311 ? 18.762 5.509 -17.164 1.00 60.69 311 SER A C 1
ATOM 2321 O O . SER A 1 311 ? 17.996 5.113 -16.289 1.00 60.69 311 SER A O 1
ATOM 2323 N N . SER A 1 312 ? 19.039 6.804 -17.348 1.00 56.78 312 SER A N 1
ATOM 2324 C CA . SER A 1 312 ? 18.449 7.913 -16.586 1.00 56.78 312 SER A CA 1
ATOM 2325 C C . SER A 1 312 ? 16.994 8.216 -16.943 1.00 56.78 312 SER A C 1
ATOM 2327 O O . SER A 1 312 ? 16.283 8.789 -16.122 1.00 56.78 312 SER A O 1
ATOM 2329 N N . ASP A 1 313 ? 16.554 7.842 -18.147 1.00 65.38 313 ASP A N 1
ATOM 2330 C CA . ASP A 1 313 ? 15.262 8.254 -18.713 1.00 65.38 313 ASP A CA 1
ATOM 2331 C C . ASP A 1 313 ? 14.172 7.195 -18.493 1.00 65.38 313 ASP A C 1
ATOM 2333 O O . ASP A 1 313 ? 12.986 7.458 -18.683 1.00 65.38 313 ASP A O 1
ATOM 2337 N N . CYS A 1 314 ? 14.569 6.008 -18.026 1.00 69.31 314 CYS A N 1
ATOM 2338 C CA . CYS A 1 314 ? 13.714 4.890 -17.627 1.00 69.31 314 CYS A CA 1
ATOM 2339 C C . CYS A 1 314 ? 12.990 5.135 -16.287 1.00 69.31 314 CYS A C 1
ATOM 2341 O O . CYS A 1 314 ? 12.951 4.267 -15.406 1.00 69.31 314 CYS A O 1
ATOM 2343 N N . LEU A 1 315 ? 12.436 6.337 -16.125 1.00 63.62 315 LEU A N 1
ATOM 2344 C CA . LEU A 1 315 ? 11.660 6.745 -14.964 1.00 63.62 315 LEU A CA 1
ATOM 2345 C C . LEU A 1 315 ? 10.190 6.420 -15.193 1.00 63.62 315 LEU A C 1
ATOM 2347 O O . LEU A 1 315 ? 9.566 6.837 -16.166 1.00 63.62 315 LEU A O 1
ATOM 2351 N N . ILE A 1 316 ? 9.636 5.672 -14.252 1.00 63.09 316 ILE A N 1
ATOM 2352 C CA . ILE A 1 316 ? 8.257 5.217 -14.307 1.00 63.09 316 ILE A CA 1
ATOM 2353 C C . ILE A 1 316 ? 7.328 6.390 -13.983 1.00 63.09 316 ILE A C 1
ATOM 2355 O O . ILE A 1 316 ? 7.530 7.103 -12.996 1.00 63.09 316 ILE A O 1
ATOM 2359 N N . ARG A 1 317 ? 6.288 6.579 -14.798 1.00 55.41 317 ARG A N 1
ATOM 2360 C CA . ARG A 1 317 ? 5.238 7.576 -14.563 1.00 55.41 317 ARG A CA 1
ATOM 2361 C C . ARG A 1 317 ? 3.979 6.908 -14.017 1.00 55.41 317 ARG A C 1
ATOM 2363 O O . ARG A 1 317 ? 3.477 5.979 -14.623 1.00 55.41 317 ARG A O 1
ATOM 2370 N N . SER A 1 318 ? 3.480 7.443 -12.902 1.00 52.28 318 SER A N 1
ATOM 2371 C CA . SER A 1 318 ? 2.137 7.267 -12.319 1.00 52.28 318 SER A CA 1
ATOM 2372 C C . SER A 1 318 ? 1.595 5.844 -12.257 1.00 52.28 318 SER A C 1
ATOM 2374 O O . SER A 1 318 ? 1.052 5.322 -13.225 1.00 52.28 318 SER A O 1
ATOM 2376 N N . LEU A 1 319 ? 1.612 5.268 -11.057 1.00 59.12 319 LEU A N 1
ATOM 2377 C CA . LEU A 1 319 ? 1.026 3.957 -10.805 1.00 59.12 319 LEU A CA 1
ATOM 2378 C C . LEU A 1 319 ? 0.087 4.000 -9.607 1.00 59.12 319 LEU A C 1
ATOM 2380 O O . LEU A 1 319 ? 0.475 4.334 -8.483 1.00 59.12 319 LEU A O 1
ATOM 2384 N N . PHE A 1 320 ? -1.173 3.663 -9.861 1.00 59.84 320 PHE A N 1
ATOM 2385 C CA . PHE A 1 320 ? -2.173 3.490 -8.823 1.00 59.84 320 PHE A CA 1
ATOM 2386 C C . PHE A 1 320 ? -2.160 2.031 -8.356 1.00 59.84 320 PHE A C 1
ATOM 2388 O O . PHE A 1 320 ? -2.275 1.119 -9.165 1.00 59.84 320 PHE A O 1
ATOM 2395 N N . ALA A 1 321 ? -2.008 1.804 -7.047 1.00 63.59 321 ALA A N 1
ATOM 2396 C CA . ALA A 1 321 ? -2.048 0.479 -6.411 1.00 63.59 321 ALA A CA 1
ATOM 2397 C C . ALA A 1 321 ? -1.013 -0.566 -6.892 1.00 63.59 321 ALA A C 1
ATOM 2399 O O . ALA A 1 321 ? -1.113 -1.729 -6.501 1.00 63.59 321 ALA A O 1
ATOM 2400 N N . ALA A 1 322 ? 0.012 -0.167 -7.647 1.00 71.38 322 ALA A N 1
ATOM 2401 C CA . ALA A 1 322 ? 1.136 -1.014 -8.030 1.00 71.38 322 ALA A CA 1
ATOM 2402 C C . ALA A 1 322 ? 2.468 -0.307 -7.757 1.00 71.38 322 ALA A C 1
ATOM 2404 O O . ALA A 1 322 ? 2.574 0.914 -7.855 1.00 71.38 322 ALA A O 1
ATOM 2405 N N . ASN A 1 323 ? 3.475 -1.094 -7.407 1.00 73.12 323 ASN A N 1
ATOM 2406 C CA . ASN A 1 323 ? 4.864 -0.692 -7.323 1.00 73.12 323 ASN A CA 1
ATOM 2407 C C . ASN A 1 323 ? 5.601 -1.269 -8.535 1.00 73.12 323 ASN A C 1
ATOM 2409 O O . ASN A 1 323 ? 5.433 -2.448 -8.851 1.00 73.12 323 ASN A O 1
ATOM 2413 N N . VAL A 1 324 ? 6.406 -0.452 -9.206 1.00 74.94 324 VAL A N 1
ATOM 2414 C CA . VAL A 1 324 ? 7.226 -0.896 -10.333 1.00 74.94 324 VAL A CA 1
ATOM 2415 C C . VAL A 1 324 ? 8.677 -0.607 -10.016 1.00 74.94 324 VAL A C 1
ATOM 2417 O O . VAL A 1 324 ? 9.039 0.501 -9.629 1.00 74.94 324 VAL A O 1
ATOM 2420 N N . THR A 1 325 ? 9.509 -1.622 -10.190 1.00 77.81 325 THR A N 1
ATOM 2421 C CA . THR A 1 325 ? 10.949 -1.537 -10.009 1.00 77.81 325 THR A CA 1
ATOM 2422 C C . THR A 1 325 ? 11.628 -1.796 -11.345 1.00 77.81 325 THR A C 1
ATOM 2424 O O . THR A 1 325 ? 11.403 -2.816 -12.000 1.00 77.81 325 THR A O 1
ATOM 2427 N N . THR A 1 326 ? 12.460 -0.853 -11.780 1.00 80.75 326 THR A N 1
ATOM 2428 C CA . THR A 1 326 ? 13.285 -1.042 -12.975 1.00 80.75 326 THR A CA 1
ATOM 2429 C C . THR A 1 326 ? 14.367 -2.072 -12.667 1.00 80.75 326 THR A C 1
ATOM 2431 O O . THR A 1 326 ? 15.198 -1.853 -11.790 1.00 80.75 326 THR A O 1
ATOM 2434 N N . LEU A 1 327 ? 14.353 -3.198 -13.384 1.00 84.38 327 LEU A N 1
ATOM 2435 C CA . LEU A 1 327 ? 15.357 -4.260 -13.258 1.00 84.38 327 LEU A CA 1
ATOM 2436 C C . LEU A 1 327 ? 16.496 -4.068 -14.257 1.00 84.38 327 LEU A C 1
ATOM 2438 O O . LEU A 1 327 ? 17.661 -4.280 -13.936 1.00 84.38 327 LEU A O 1
ATOM 2442 N N . GLN A 1 328 ? 16.154 -3.677 -15.485 1.00 86.69 328 GLN A N 1
ATOM 2443 C CA . GLN A 1 328 ? 17.111 -3.481 -16.562 1.00 86.69 328 GLN A CA 1
ATOM 2444 C C . GLN A 1 328 ? 16.628 -2.359 -17.476 1.00 86.69 328 GLN A C 1
ATOM 2446 O O . GLN A 1 328 ? 15.494 -2.370 -17.941 1.00 86.69 328 GLN A O 1
ATOM 2451 N N . CYS A 1 329 ? 17.506 -1.409 -17.768 1.00 85.00 329 CYS A N 1
ATOM 2452 C CA . CYS A 1 329 ? 17.298 -0.407 -18.803 1.00 85.00 329 CYS A CA 1
ATOM 2453 C C . CYS A 1 329 ? 18.619 -0.258 -19.549 1.00 85.00 329 CYS A C 1
ATOM 2455 O O . CYS A 1 329 ? 19.557 0.372 -19.060 1.00 85.00 329 CYS A O 1
ATOM 2457 N N . THR A 1 330 ? 18.732 -0.952 -20.680 1.00 86.44 330 THR A N 1
ATOM 2458 C CA . THR A 1 330 ? 19.990 -1.061 -21.423 1.00 86.44 330 THR A CA 1
ATOM 2459 C C . THR A 1 330 ? 19.777 -0.825 -22.902 1.00 86.44 330 THR A C 1
ATOM 2461 O O . THR A 1 330 ? 18.804 -1.307 -23.489 1.00 86.44 330 THR A O 1
ATOM 2464 N N . ARG A 1 331 ? 20.758 -0.158 -23.504 1.00 86.50 331 ARG A N 1
ATOM 2465 C CA . ARG A 1 331 ? 20.830 0.134 -24.928 1.00 86.50 331 ARG A CA 1
ATOM 2466 C C . ARG A 1 331 ? 22.120 -0.438 -25.498 1.00 86.50 331 ARG A C 1
ATOM 2468 O O . ARG A 1 331 ? 23.195 -0.177 -24.961 1.00 86.50 331 ARG A O 1
ATOM 2475 N N . VAL A 1 332 ? 22.020 -1.169 -26.602 1.00 88.69 332 VAL A N 1
ATOM 2476 C CA . VAL A 1 332 ? 23.170 -1.734 -27.316 1.00 88.69 332 VAL A CA 1
ATOM 2477 C C . VAL A 1 332 ? 23.010 -1.462 -28.805 1.00 88.69 332 VAL A C 1
ATOM 2479 O O . VAL A 1 332 ? 21.975 -1.773 -29.386 1.00 88.69 332 VAL A O 1
ATOM 2482 N N . THR A 1 333 ? 24.032 -0.892 -29.436 1.00 88.00 333 THR A N 1
ATOM 2483 C CA . THR A 1 333 ? 24.114 -0.837 -30.899 1.00 88.00 333 THR A CA 1
ATOM 2484 C C . THR A 1 333 ? 24.889 -2.063 -31.359 1.00 88.00 333 THR A C 1
ATOM 2486 O O . THR A 1 333 ? 26.054 -2.229 -30.998 1.00 88.00 333 THR A O 1
ATOM 2489 N N . ALA A 1 334 ? 24.230 -2.954 -32.091 1.00 89.69 334 ALA A N 1
ATOM 2490 C CA . ALA A 1 334 ? 24.846 -4.175 -32.585 1.00 89.69 334 ALA A CA 1
ATOM 2491 C C . ALA A 1 334 ? 25.783 -3.885 -33.771 1.00 89.69 334 ALA A C 1
ATOM 2493 O O . ALA A 1 334 ? 25.736 -2.823 -34.397 1.00 89.69 334 ALA A O 1
ATOM 2494 N N . SER A 1 335 ? 26.656 -4.844 -34.085 1.00 89.81 335 SER A N 1
ATOM 2495 C CA . SER A 1 335 ? 27.658 -4.726 -35.155 1.00 89.81 335 SER A CA 1
ATOM 2496 C C . SER A 1 335 ? 27.053 -4.580 -36.558 1.00 89.81 335 SER A C 1
ATOM 2498 O O . SER A 1 335 ? 27.722 -4.096 -37.467 1.00 89.81 335 SER A O 1
ATOM 2500 N N . ASP A 1 336 ? 25.786 -4.952 -36.737 1.00 90.38 336 ASP A N 1
ATOM 2501 C CA . ASP A 1 336 ? 25.010 -4.768 -37.967 1.00 90.38 336 ASP A CA 1
ATOM 2502 C C . ASP A 1 336 ? 24.440 -3.341 -38.129 1.00 90.38 336 ASP A C 1
ATOM 2504 O O . ASP A 1 336 ? 23.812 -3.028 -39.148 1.00 90.38 336 ASP A O 1
ATOM 2508 N N . GLY A 1 337 ? 24.670 -2.466 -37.143 1.00 87.06 337 GLY A N 1
ATOM 2509 C CA . GLY A 1 337 ? 24.172 -1.095 -37.099 1.00 87.06 337 GLY A CA 1
ATOM 2510 C C . GLY A 1 337 ? 22.741 -0.966 -36.569 1.00 87.06 337 GLY A C 1
ATOM 2511 O O . GLY A 1 337 ? 22.184 0.131 -36.639 1.00 87.06 337 GLY A O 1
ATOM 2512 N N . SER A 1 338 ? 22.138 -2.047 -36.059 1.00 90.44 338 SER A N 1
ATOM 2513 C CA . SER A 1 338 ? 20.825 -2.012 -35.408 1.00 90.44 338 SER A CA 1
ATOM 2514 C C . SER A 1 338 ? 20.918 -1.530 -33.956 1.00 90.44 338 SER A C 1
ATOM 2516 O O . SER A 1 338 ? 21.902 -1.769 -33.254 1.00 90.44 338 SER A O 1
ATOM 2518 N N . LEU A 1 339 ? 19.878 -0.838 -33.495 1.00 88.94 339 LEU A N 1
ATOM 2519 C CA . LEU A 1 339 ? 19.748 -0.346 -32.129 1.00 88.94 339 LEU A CA 1
ATOM 2520 C C . LEU A 1 339 ? 18.802 -1.253 -31.343 1.00 88.94 339 LEU A C 1
ATOM 2522 O O . LEU A 1 339 ? 17.632 -1.393 -31.700 1.00 88.94 339 LEU A O 1
ATOM 2526 N N . TRP A 1 340 ? 19.312 -1.831 -30.260 1.00 89.88 340 TRP A N 1
ATOM 2527 C CA . TRP A 1 340 ? 18.575 -2.686 -29.340 1.00 89.88 340 TRP A CA 1
ATOM 2528 C C . TRP A 1 340 ? 18.335 -1.942 -28.040 1.00 89.88 340 TRP A C 1
ATOM 2530 O O . TRP A 1 340 ? 19.276 -1.582 -27.332 1.00 89.88 340 TRP A O 1
ATOM 2540 N N . PHE A 1 341 ? 17.068 -1.764 -27.702 1.00 87.81 341 PHE A N 1
ATOM 2541 C CA . PHE A 1 341 ? 16.650 -1.239 -26.418 1.00 87.81 341 PHE A CA 1
ATOM 2542 C C . PHE A 1 341 ? 15.871 -2.309 -25.666 1.00 87.81 341 PHE A C 1
ATOM 2544 O O . PHE A 1 341 ? 14.914 -2.878 -26.191 1.00 87.81 341 PHE A O 1
ATOM 2551 N N . THR A 1 342 ? 16.316 -2.611 -24.448 1.00 88.56 342 THR A N 1
ATOM 2552 C CA . THR A 1 342 ? 15.666 -3.584 -23.567 1.00 88.56 342 THR A CA 1
ATOM 2553 C C . THR A 1 342 ? 15.313 -2.903 -22.260 1.00 88.56 342 THR A C 1
ATOM 2555 O O . THR A 1 3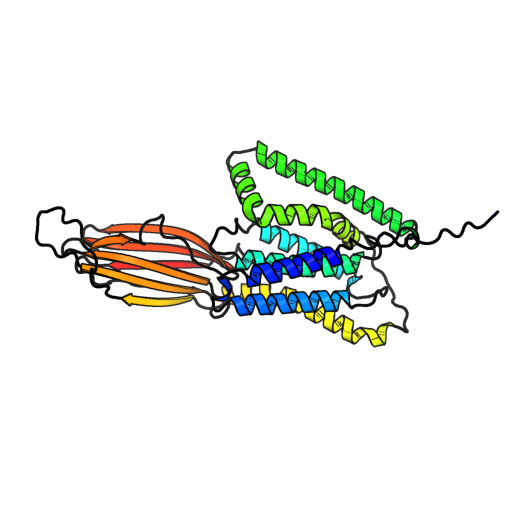42 ? 16.199 -2.436 -21.538 1.00 88.56 342 THR A O 1
ATOM 2558 N N . TYR A 1 343 ? 14.018 -2.889 -21.963 1.00 86.50 343 TYR A N 1
ATOM 2559 C CA . TYR A 1 343 ? 13.462 -2.373 -20.728 1.00 86.50 343 TYR A CA 1
ATOM 2560 C C . TYR A 1 343 ? 12.762 -3.501 -19.977 1.00 86.50 343 TYR A C 1
ATOM 2562 O O . TYR A 1 343 ? 11.760 -4.045 -20.441 1.00 86.50 343 TYR A O 1
ATOM 2570 N N . ARG A 1 344 ? 13.319 -3.889 -18.829 1.00 87.88 344 ARG A N 1
ATOM 2571 C CA . ARG A 1 344 ? 12.772 -4.918 -17.947 1.00 87.88 344 ARG A CA 1
ATOM 2572 C C . ARG A 1 344 ? 12.372 -4.284 -16.632 1.00 87.88 344 ARG A C 1
ATOM 2574 O O . ARG A 1 344 ? 13.192 -3.657 -15.958 1.00 87.88 344 ARG A O 1
ATOM 2581 N N . VAL A 1 345 ? 11.127 -4.503 -16.252 1.00 84.62 345 VAL A N 1
ATOM 2582 C CA . VAL A 1 345 ? 10.556 -4.002 -15.006 1.00 84.62 345 VAL A CA 1
ATOM 2583 C C . VAL A 1 345 ? 9.882 -5.134 -14.252 1.00 84.62 345 VAL A C 1
ATOM 2585 O O . VAL A 1 345 ? 9.310 -6.035 -14.863 1.00 84.62 345 VAL A O 1
ATOM 2588 N N . ALA A 1 346 ? 9.938 -5.093 -12.926 1.00 84.31 346 ALA A N 1
ATOM 2589 C CA . ALA A 1 346 ? 9.110 -5.923 -12.068 1.00 84.31 346 ALA A CA 1
ATOM 2590 C C . ALA A 1 346 ? 7.954 -5.082 -11.538 1.00 84.31 346 ALA A C 1
ATOM 2592 O O . ALA A 1 346 ? 8.155 -4.003 -10.990 1.00 84.31 346 ALA A O 1
ATOM 2593 N N . VAL A 1 347 ? 6.737 -5.586 -11.702 1.00 80.00 347 VAL A N 1
ATOM 2594 C CA . VAL A 1 347 ? 5.511 -4.932 -11.259 1.00 80.00 347 VAL A CA 1
ATOM 2595 C C . VAL A 1 347 ? 4.865 -5.766 -10.169 1.00 80.00 347 VAL A C 1
ATOM 2597 O O . VAL A 1 347 ? 4.540 -6.929 -10.396 1.00 80.00 347 VAL A O 1
ATOM 2600 N N . ALA A 1 348 ? 4.652 -5.181 -8.999 1.00 78.75 348 ALA A N 1
ATOM 2601 C CA . ALA A 1 348 ? 3.986 -5.824 -7.874 1.00 78.75 348 ALA A CA 1
ATOM 2602 C C . ALA A 1 348 ? 2.781 -4.986 -7.427 1.00 78.75 348 ALA A C 1
ATOM 2604 O O . ALA A 1 348 ? 2.845 -3.760 -7.473 1.00 78.75 348 ALA A O 1
ATOM 2605 N N . PRO A 1 349 ? 1.675 -5.589 -6.970 1.00 77.19 349 PRO A N 1
ATOM 2606 C CA . PRO A 1 349 ? 0.595 -4.829 -6.358 1.00 77.19 349 PRO A CA 1
ATOM 2607 C C . PRO A 1 349 ? 1.066 -4.219 -5.029 1.00 77.19 349 PRO A C 1
ATOM 2609 O O . PRO A 1 349 ? 1.853 -4.816 -4.293 1.00 77.19 349 PRO A O 1
ATOM 2612 N N . ALA A 1 350 ? 0.539 -3.048 -4.679 1.00 72.75 350 ALA A N 1
ATOM 2613 C CA . ALA A 1 350 ? 0.966 -2.296 -3.502 1.00 72.75 350 ALA A CA 1
ATOM 2614 C C . ALA A 1 350 ? 0.801 -3.090 -2.194 1.00 72.75 350 ALA A C 1
ATOM 2616 O O . ALA A 1 350 ? 1.657 -3.007 -1.320 1.00 72.75 350 ALA A O 1
ATOM 2617 N N . LEU A 1 351 ? -0.270 -3.884 -2.061 1.00 74.12 351 LEU A N 1
ATOM 2618 C CA . LEU A 1 351 ? -0.523 -4.680 -0.851 1.00 74.12 351 LEU A CA 1
ATOM 2619 C C . LEU A 1 351 ? 0.252 -5.995 -0.777 1.00 74.12 351 LEU A C 1
ATOM 2621 O O . LEU A 1 351 ? 0.376 -6.554 0.310 1.00 74.12 351 LEU A O 1
ATOM 2625 N N . LEU A 1 352 ? 0.739 -6.511 -1.907 1.00 76.00 352 LEU A N 1
ATOM 2626 C CA . LEU A 1 352 ? 1.468 -7.780 -1.971 1.00 76.00 352 LEU A CA 1
ATOM 2627 C C . LEU A 1 352 ? 2.793 -7.556 -2.718 1.00 76.00 352 LEU A C 1
ATOM 2629 O O . LEU A 1 352 ? 3.002 -8.145 -3.779 1.00 76.00 352 LEU A O 1
ATOM 2633 N N . PRO A 1 353 ? 3.702 -6.711 -2.185 1.00 68.00 353 PRO A N 1
ATOM 2634 C CA . PRO A 1 353 ? 4.919 -6.296 -2.891 1.00 68.00 353 PRO A CA 1
ATOM 2635 C C . PRO A 1 353 ? 5.898 -7.454 -3.147 1.00 68.00 353 PRO A C 1
ATOM 2637 O O . PRO A 1 353 ? 6.798 -7.338 -3.970 1.00 68.00 353 PRO A O 1
ATOM 2640 N N . PHE A 1 354 ? 5.721 -8.575 -2.447 1.00 74.06 354 PHE A N 1
ATOM 2641 C CA . PHE A 1 354 ? 6.509 -9.799 -2.591 1.00 74.06 354 PHE A CA 1
ATOM 2642 C C . PHE A 1 354 ? 6.067 -10.678 -3.770 1.00 74.06 354 PHE A C 1
ATOM 2644 O O . PHE A 1 354 ? 6.775 -11.622 -4.112 1.00 74.06 354 PHE A O 1
ATOM 2651 N N . ILE A 1 355 ? 4.917 -10.393 -4.392 1.00 79.88 355 ILE A N 1
ATOM 2652 C CA . ILE A 1 355 ? 4.467 -11.079 -5.606 1.00 79.88 355 ILE A CA 1
ATOM 2653 C C . ILE A 1 355 ? 4.618 -10.106 -6.768 1.00 79.88 355 ILE A C 1
ATOM 2655 O O . ILE A 1 355 ? 3.785 -9.223 -6.959 1.00 79.88 355 ILE A O 1
ATOM 2659 N N . SER A 1 356 ? 5.683 -10.263 -7.548 1.00 80.81 356 SER A N 1
ATOM 2660 C CA . SER A 1 356 ? 5.941 -9.431 -8.718 1.00 80.81 356 SER A CA 1
ATOM 2661 C C . SER A 1 356 ? 5.755 -10.207 -10.018 1.00 80.81 356 SER A C 1
ATOM 2663 O O . SER A 1 356 ? 5.846 -11.434 -10.079 1.00 80.81 356 SER A O 1
ATOM 2665 N N . ARG A 1 357 ? 5.471 -9.464 -11.081 1.00 82.94 357 ARG A N 1
ATOM 2666 C CA . ARG A 1 357 ? 5.446 -9.933 -12.460 1.00 82.94 357 ARG A CA 1
ATOM 2667 C C . ARG A 1 357 ? 6.496 -9.170 -13.233 1.00 82.94 357 ARG A C 1
ATOM 2669 O O . ARG A 1 357 ? 6.526 -7.943 -13.187 1.00 82.94 357 ARG A O 1
ATOM 2676 N N . GLU A 1 358 ? 7.340 -9.888 -13.947 1.00 87.75 358 GLU A N 1
ATOM 2677 C CA . GLU A 1 358 ? 8.336 -9.256 -14.794 1.00 87.75 358 GLU A CA 1
ATOM 2678 C C . GLU A 1 358 ? 7.768 -8.975 -16.178 1.00 87.75 358 GLU A C 1
ATOM 2680 O O . GLU A 1 358 ? 7.107 -9.817 -16.786 1.00 87.75 358 GLU A O 1
ATOM 2685 N N . ILE A 1 359 ? 8.048 -7.779 -16.678 1.00 85.06 359 ILE A N 1
ATOM 2686 C CA . ILE A 1 359 ? 7.633 -7.318 -17.994 1.00 85.06 359 ILE A CA 1
ATOM 2687 C C . ILE A 1 359 ? 8.881 -6.881 -18.724 1.00 85.06 359 ILE A C 1
ATOM 2689 O O . ILE A 1 359 ? 9.669 -6.089 -18.209 1.00 85.06 359 ILE A O 1
ATOM 2693 N N . THR A 1 360 ? 9.057 -7.425 -19.922 1.00 88.12 360 THR A N 1
ATOM 2694 C CA . THR A 1 360 ? 10.174 -7.085 -20.795 1.00 88.12 360 THR A CA 1
ATOM 2695 C C . THR A 1 360 ? 9.616 -6.441 -22.049 1.00 88.12 360 THR A C 1
ATOM 2697 O O . THR A 1 360 ? 8.896 -7.083 -22.809 1.00 88.12 360 THR A O 1
ATOM 2700 N N . MET A 1 361 ? 9.963 -5.180 -22.264 1.00 85.56 361 MET A N 1
ATOM 2701 C CA . MET A 1 361 ? 9.707 -4.460 -23.501 1.00 85.56 361 MET A CA 1
ATOM 2702 C C . MET A 1 361 ? 11.010 -4.376 -24.281 1.00 85.56 361 MET A C 1
ATOM 2704 O O . MET A 1 361 ? 12.055 -4.012 -23.736 1.00 85.56 361 MET A O 1
ATOM 2708 N N . GLN A 1 362 ? 10.952 -4.735 -25.558 1.00 88.06 362 GLN A N 1
ATOM 2709 C CA . GLN A 1 362 ? 12.113 -4.706 -26.430 1.00 88.06 362 GLN A CA 1
ATOM 2710 C C . GLN A 1 362 ? 11.779 -3.941 -27.702 1.00 88.06 362 GLN A C 1
ATOM 2712 O O . GLN A 1 362 ? 10.829 -4.284 -28.404 1.00 88.06 362 GLN A O 1
ATOM 2717 N N . ILE A 1 363 ? 12.592 -2.931 -27.999 1.00 86.50 363 ILE A N 1
ATOM 2718 C CA . ILE A 1 363 ? 12.544 -2.202 -29.262 1.00 86.50 363 ILE A CA 1
ATOM 2719 C C . ILE A 1 363 ? 13.821 -2.520 -30.025 1.00 86.50 363 ILE A C 1
ATOM 2721 O O . ILE A 1 363 ? 14.923 -2.332 -29.508 1.00 86.50 363 ILE A O 1
ATOM 2725 N N . VAL A 1 364 ? 13.668 -2.981 -31.263 1.00 89.44 364 VAL A N 1
ATOM 2726 C CA . VAL A 1 364 ? 14.786 -3.190 -32.187 1.00 89.44 364 VAL A CA 1
ATOM 2727 C C . VAL A 1 364 ? 14.563 -2.347 -33.430 1.00 89.44 364 VAL A C 1
ATOM 2729 O O . VAL A 1 364 ? 13.554 -2.514 -34.118 1.00 89.44 364 VAL A O 1
ATOM 2732 N N . ILE A 1 365 ? 15.503 -1.448 -33.710 1.00 87.81 365 ILE A N 1
ATOM 2733 C CA . ILE A 1 365 ? 15.452 -0.524 -34.847 1.00 87.81 365 ILE A CA 1
ATOM 2734 C C . ILE A 1 365 ? 16.616 -0.847 -35.773 1.00 87.81 365 ILE A C 1
ATOM 2736 O O . ILE A 1 365 ? 17.769 -0.855 -35.345 1.00 87.81 365 ILE A O 1
ATOM 2740 N N . ASP A 1 366 ? 16.331 -1.120 -37.041 1.00 89.38 366 ASP A N 1
ATOM 2741 C CA . ASP A 1 366 ? 17.379 -1.369 -38.026 1.00 89.38 366 ASP A CA 1
ATOM 2742 C C . ASP A 1 366 ? 18.097 -0.068 -38.444 1.00 89.38 366 ASP A C 1
ATOM 2744 O O . ASP A 1 366 ? 17.640 1.052 -38.207 1.00 89.38 366 ASP A O 1
ATOM 2748 N N . ARG A 1 367 ? 19.224 -0.206 -39.148 1.00 87.44 367 ARG A N 1
ATOM 2749 C CA . ARG A 1 367 ? 19.993 0.922 -39.708 1.00 87.44 367 ARG A CA 1
ATOM 2750 C C . ARG A 1 367 ? 19.223 1.807 -40.707 1.00 87.44 367 ARG A C 1
ATOM 2752 O O . ARG A 1 367 ? 19.725 2.861 -41.093 1.00 87.44 367 ARG A O 1
ATOM 2759 N N . ARG A 1 368 ? 18.042 1.375 -41.167 1.00 85.50 368 ARG A N 1
ATOM 2760 C CA . ARG A 1 368 ? 17.149 2.091 -42.095 1.00 85.50 368 ARG A CA 1
ATOM 2761 C C . ARG A 1 368 ? 15.957 2.745 -41.378 1.00 85.50 368 ARG A C 1
ATOM 2763 O O . ARG A 1 368 ? 15.157 3.390 -42.051 1.00 85.50 368 ARG A O 1
ATOM 2770 N N . GLY A 1 369 ? 15.842 2.602 -40.056 1.00 77.94 369 GLY A N 1
ATOM 2771 C CA . GLY A 1 369 ? 14.741 3.139 -39.256 1.00 77.94 369 GLY A CA 1
ATOM 2772 C C . GLY A 1 369 ? 13.478 2.278 -39.222 1.00 77.94 369 GLY A C 1
ATOM 2773 O O . GLY A 1 369 ? 12.440 2.747 -38.747 1.00 77.94 369 GLY A O 1
ATOM 2774 N N . ASN A 1 370 ? 13.531 1.039 -39.715 1.00 84.94 370 ASN A N 1
ATOM 2775 C CA . ASN A 1 370 ? 12.435 0.086 -39.588 1.00 84.94 370 ASN A CA 1
ATOM 2776 C C . ASN A 1 370 ? 12.455 -0.555 -38.202 1.00 84.94 370 ASN A C 1
ATOM 2778 O O . ASN A 1 370 ? 13.509 -0.919 -37.677 1.00 84.94 370 ASN A O 1
ATOM 2782 N N . VAL A 1 371 ? 11.269 -0.738 -37.629 1.00 83.06 371 VAL A N 1
ATOM 2783 C CA . VAL A 1 371 ? 11.107 -1.452 -36.363 1.00 83.06 371 VAL A CA 1
ATOM 2784 C C . VAL A 1 371 ? 11.033 -2.943 -36.660 1.00 83.06 371 VAL A C 1
ATOM 2786 O O . VAL A 1 371 ? 10.094 -3.401 -37.306 1.00 83.06 371 VAL A O 1
ATOM 2789 N N . VAL A 1 372 ? 12.035 -3.691 -36.206 1.00 79.19 372 VAL A N 1
ATOM 2790 C CA . VAL A 1 372 ? 12.127 -5.150 -36.382 1.00 79.19 372 VAL A CA 1
ATOM 2791 C C . VAL A 1 372 ? 11.362 -5.875 -35.277 1.00 79.19 372 VAL A C 1
ATOM 2793 O O . VAL A 1 372 ? 10.761 -6.920 -35.508 1.00 79.19 372 VAL A O 1
ATOM 2796 N N . ARG A 1 373 ? 11.362 -5.306 -34.067 1.00 77.62 373 ARG A N 1
ATOM 2797 C CA . ARG A 1 373 ? 10.612 -5.817 -32.919 1.00 77.62 373 ARG A CA 1
ATOM 2798 C C . ARG A 1 373 ? 10.103 -4.653 -32.081 1.00 77.62 373 ARG A C 1
ATOM 2800 O O . ARG A 1 373 ? 10.868 -3.737 -31.778 1.00 77.62 373 ARG A O 1
ATOM 2807 N N . PHE A 1 374 ? 8.822 -4.706 -31.744 1.00 67.88 374 PHE A N 1
ATOM 2808 C CA . PHE A 1 374 ? 8.118 -3.754 -30.894 1.00 67.88 374 PHE A CA 1
ATOM 2809 C C . PHE A 1 374 ? 7.223 -4.562 -29.938 1.00 67.88 374 PHE A C 1
ATOM 2811 O O . PHE A 1 374 ? 6.762 -5.628 -30.361 1.00 67.88 374 PHE A O 1
ATOM 2818 N N . PRO A 1 375 ? 7.067 -4.143 -28.671 1.00 62.75 375 PRO A N 1
ATOM 2819 C CA . PRO A 1 375 ? 6.340 -4.905 -27.651 1.00 62.75 375 PRO A CA 1
ATOM 2820 C C . PRO A 1 375 ? 4.851 -5.104 -27.953 1.00 62.75 375 PRO A C 1
ATOM 2822 O O . PRO A 1 375 ? 4.283 -4.311 -28.738 1.00 62.75 375 PRO A O 1
#

Secondary structure (DSSP, 8-state):
-----PPPPSS--S--HHHHHHHHHHHHHHHHHHSGGGGSTTHHHHHHHHHHHHHHHHHHTTS---TT-GGGSHHHHHHHHHHHHHHHHHHHHS----SS--HHHHHHHHHHHHHHHHHHHHHHHHHS--GGG--HHHHHHHHHHHHHHHHHHHHHHHHHHHHHHH-HHHHHHHHHHIIIIIHHHHHHHHHHHHHHHHHHHSPP-----TTTHHHHHHHHHHHHHHHHHHHHHHHHHHHHHHHSPEEEEEEEE-----S------------EEEEEEEEEEESTTS-EEEEEEEEEEE-SS-EEEEES-STTT-PPP-BSSEEEEEEEEEEEE-TTS-EEEEEEEEEEETT-TTS-EEEEEEEEE-TTS-EEE--

Foldseek 3Di:
DDDPPDDDPPPPDPDDVLVVLVVVLVVVVVVLVVDPCCVDPCSVVLVVLSVLLVVLLVLLVVDDQFQPQPLLALVNLLVLLVLLVLLLVLQLPDWAPPDFECQLVSLSVSLNSSSLSSLCSNQVQQQPDDPVNADPVSPVLLVVLVVVLVVVLVVVVVVLVCLCPPDPVSVVSSVRSCNTSNVVSNVCSVPCSSSSSSSNPPDHRPDTDPPPCPVCVVSSVVSVVSSCCSSVVLVVLQVLLVVDDKDKDWDKDQDAPPDDDPPPDDDDFPWGKIKIWMWIWGGDPQTQTFIQIFMWTARLQAIDTDDRQDPVNSDGHHHRQKDKDWPDRDWDQDPQRKIKTKTKIWIHGSSCNVDTDIDIFIWIAGNVRDTPDGD

Sequence (375 aa):
MKSRRRLPPLGGRIFTPTRLAAAILVALLVLSLAEPALASSWGWALLAYLGLVVVTALVVNGLHREPGAWLGRRLVRRALVMAIVAVCVGLLTLGPPTLGGSGGFLLFFFMLVVLNVALGRATQRVSTASEWTVDERQEALRNRAHRIAYVLLGLLAALVFAADLVTAQSRAWLSDTLRGGGWIVFLQIIFVLPAMVVAFLEPDQIRPEPGMAIAQGGRARAAAALLMFTLAIPLVLSLLFLVLPVQTTATTSLSPASGPIEQSSTGPATSLCRTFNADALVGRGVQADIPLSARACWNGRVASESYGMNSSDCLIRSLFAANVTTLQCTRVTASDGSLWFTYRVAVAPALLPFISREITMQIVIDRRGNVVRFP